Protein AF-A0A0D1ZHC3-F1 (afdb_monomer)

Foldseek 3Di:
DVLLVLLQVCVVVVHPDDVVSVVVVVVVLVVLVVCLVPDALVNLAPCVLVVLLVVLVSCLVGPHLVVSVSSLVSSLSSCVNNVFLLNSLVPYPCSLVPLSVLRSLLRRQADPVLAAAEPVCLVVLLVLLLCLLQLNDPDGLSPDDDHDDPPDPDPDDDSPQLAPLDDPVQLVCCCPDLNVVLLDLPPLVVDDSNLLLLSQLLLSLLSSLSSVCSVPPPLNVVLSVQLRVLQVVQFDADPVRRTDDGSNSSSVSSVVSSLVSLPPDPDPVSSSVVSSSSSRSSSNNSSSLSNHDSVSSSVSSVSSSCSSHPPDDDDD

Organism: NCBI:txid569365

pLDDT: mean 85.66, std 12.32, range [33.22, 97.88]

Secondary structure (DSSP, 8-state):
-HHHHHHHHHHHTTPPPPHHHHHHHHHHHHHHHHHHHT--GGG--HHHHHHHHHHHHHHHHHT-HHHHHHHHHHHHHHHHHTT-HHHHHHHSSSGGGGGGGGHHHHH-PPPGGG--B-GGGHHHHHHHHHHHHTT---S-TTT------SS-----S----STT-S-HHHHHHHHHSTTHHHH--TTGGGS-HHHHHHHHHHHHHHHHHHHHTTT-HHHHHHHHHHHHHHHHHH-EE-TTS-EE--HHHHHHHHHHHHHHHHHSSS-HHHHHHHHHHHHHHHHHHHHHHHHB-HHHHHHHHHHHHHHHH-------

Solvent-accessible surface area (backbone atoms only — not comparable to full-atom values): 17706 Å² total; per-residue (Å²): 103,72,70,57,51,54,50,43,54,34,56,74,68,73,50,81,79,55,68,70,55,54,54,50,52,53,52,52,52,51,52,49,49,61,50,56,76,73,56,50,48,91,69,64,41,69,68,55,54,51,48,45,46,51,50,27,63,53,32,43,77,63,65,41,47,72,54,14,42,54,44,41,52,52,47,42,53,47,31,41,53,38,67,15,48,59,48,40,43,71,70,36,96,58,48,89,72,54,68,63,71,47,48,53,55,36,57,37,52,65,56,82,89,58,50,55,32,49,76,93,36,38,68,60,56,50,52,52,49,51,39,38,43,71,68,68,59,87,70,45,51,46,73,64,75,87,76,72,71,88,74,76,75,70,96,74,69,91,72,77,61,71,44,54,46,57,59,71,67,61,30,49,48,47,66,74,38,91,60,29,72,76,59,54,75,70,66,59,92,79,48,52,61,46,42,49,40,26,42,40,50,34,38,45,51,51,50,25,50,41,53,76,33,50,92,36,68,67,59,44,50,51,44,53,53,46,36,51,51,47,42,65,74,69,39,45,68,48,100,85,68,48,77,44,71,50,54,60,53,48,25,53,40,45,53,50,34,54,48,52,64,44,58,74,50,92,50,68,67,61,26,51,51,49,47,43,51,53,51,40,39,52,41,39,50,36,52,52,52,48,23,28,34,71,71,41,40,51,51,55,39,48,50,40,38,40,33,59,63,55,87,80,54,79,90,127

Sequence (316 aa):
MVISAEALLTRYRGGPDPQSLFRRKAVAYLSLKTYLENFTREKVTDDFVNGLIMAIIAESRIAGPEVSNIHLRAYEAVMKTGGGLRQVVAACSRPFDQMSNLMPYLICEPLPDALVFSEEFEDQAMDVLRTIAKGENPVDPAELVFKASHDIARPQVLLLSLRGSLPQQIRRLLLFSVIAPYLRVDTWEQRLYSQKSSHFISLFLLVSTFWKLREDHKSQTAFFSGLYRLFMNSATQDQKGSWLLTDEGFFWVVVKACFDVYTNMSDKEVRLKNYIDFLADAVSALKLFRVTHDNVRKRMTLYLHQCLTSENEAPD

Nearest PDB structures (foldseek):
  6w2q-assembly1_A  TM=2.613E-01  e=7.579E+00  synthetic construct
  5lzr-assembly1_B  TM=1.652E-01  e=8.255E+00  Thermotoga maritima MSB8

Structure (mmCIF, N/CA/C/O bac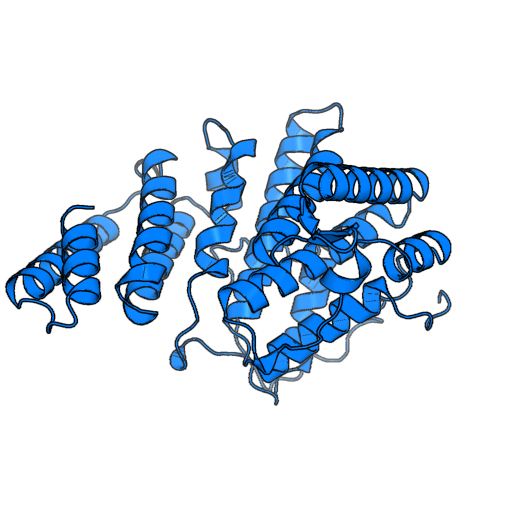kbone):
data_AF-A0A0D1ZHC3-F1
#
_entry.id   AF-A0A0D1ZHC3-F1
#
loop_
_atom_site.group_PDB
_atom_site.id
_atom_site.type_symbol
_atom_site.label_atom_id
_atom_site.label_alt_id
_atom_site.label_comp_id
_atom_site.label_asym_id
_atom_site.label_entity_id
_atom_site.label_seq_id
_atom_site.pdbx_PDB_ins_code
_atom_site.Cartn_x
_atom_site.Cartn_y
_atom_site.Cartn_z
_atom_site.occupancy
_atom_site.B_iso_or_equiv
_atom_site.auth_seq_id
_atom_site.auth_comp_id
_atom_site.auth_asym_id
_atom_site.auth_atom_id
_atom_site.pdbx_PDB_model_num
ATOM 1 N N . MET A 1 1 ? 4.744 -22.115 12.290 1.00 53.59 1 MET A N 1
ATOM 2 C CA . MET A 1 1 ? 6.221 -22.166 12.180 1.00 53.59 1 MET A CA 1
ATOM 3 C C . MET A 1 1 ? 6.759 -23.549 11.834 1.00 53.59 1 MET A C 1
ATOM 5 O O . MET A 1 1 ? 7.354 -23.651 10.777 1.00 53.59 1 MET A O 1
ATOM 9 N N . VAL A 1 2 ? 6.540 -24.608 12.629 1.00 61.47 2 VAL A N 1
ATOM 10 C CA . VAL A 1 2 ? 7.085 -25.956 12.316 1.00 61.47 2 VAL A CA 1
ATOM 11 C C . VAL A 1 2 ? 6.596 -26.488 10.962 1.00 61.47 2 VAL A C 1
ATOM 13 O O . VAL A 1 2 ? 7.398 -26.931 10.150 1.00 61.47 2 VAL A O 1
ATOM 16 N N . ILE A 1 3 ? 5.295 -26.353 10.682 1.00 66.44 3 ILE A N 1
ATOM 17 C CA . ILE A 1 3 ? 4.691 -26.742 9.396 1.00 66.44 3 ILE A CA 1
ATOM 18 C C . ILE A 1 3 ? 5.307 -25.940 8.234 1.00 66.44 3 ILE A C 1
ATOM 20 O O . ILE A 1 3 ? 5.692 -26.510 7.222 1.00 66.44 3 ILE A O 1
ATOM 24 N N . SER A 1 4 ? 5.457 -24.623 8.383 1.00 64.00 4 SER A N 1
ATOM 25 C CA . SER A 1 4 ? 6.037 -23.756 7.349 1.00 64.00 4 SER A CA 1
ATOM 26 C C . SER A 1 4 ? 7.531 -24.047 7.115 1.00 64.00 4 SER A C 1
ATOM 28 O O . SER A 1 4 ? 7.979 -24.078 5.975 1.00 64.00 4 SER A O 1
ATOM 30 N N . ALA A 1 5 ? 8.304 -24.332 8.169 1.00 66.69 5 ALA A N 1
ATOM 31 C CA . ALA A 1 5 ? 9.720 -24.690 8.065 1.00 66.69 5 ALA A CA 1
ATOM 32 C C . ALA A 1 5 ? 9.930 -26.042 7.358 1.00 66.69 5 ALA A C 1
ATOM 34 O O . ALA A 1 5 ? 10.807 -26.168 6.506 1.00 66.69 5 ALA A O 1
ATOM 35 N N . GLU A 1 6 ? 9.098 -27.039 7.663 1.00 68.25 6 GLU A N 1
ATOM 36 C CA . GLU A 1 6 ? 9.122 -28.344 6.995 1.00 68.25 6 GLU A CA 1
ATOM 37 C C . GLU A 1 6 ? 8.702 -28.240 5.519 1.00 68.25 6 GLU A C 1
ATOM 39 O O . GLU A 1 6 ? 9.316 -28.873 4.660 1.00 68.25 6 GLU A O 1
ATOM 44 N N . ALA A 1 7 ? 7.728 -27.377 5.206 1.00 66.81 7 ALA A N 1
ATOM 45 C CA . ALA A 1 7 ? 7.347 -27.053 3.831 1.00 66.81 7 ALA A CA 1
ATOM 46 C C . ALA A 1 7 ? 8.508 -26.403 3.056 1.00 66.81 7 ALA A C 1
ATOM 48 O O . ALA A 1 7 ? 8.839 -26.838 1.956 1.00 66.81 7 ALA A O 1
ATOM 49 N N . LEU A 1 8 ? 9.190 -25.418 3.654 1.00 68.62 8 LEU A N 1
ATOM 50 C CA . LEU A 1 8 ? 10.351 -24.762 3.048 1.00 68.62 8 LEU A CA 1
ATOM 51 C C . LEU A 1 8 ? 11.488 -25.762 2.776 1.00 68.62 8 LEU A C 1
ATOM 53 O O . LEU A 1 8 ? 12.032 -25.794 1.675 1.00 68.62 8 LEU A O 1
ATOM 57 N N . LEU A 1 9 ? 11.822 -26.607 3.757 1.00 73.50 9 LEU A N 1
ATOM 58 C CA . LEU A 1 9 ? 12.860 -27.634 3.620 1.00 73.50 9 LEU A CA 1
ATOM 59 C C . LEU A 1 9 ? 12.521 -28.667 2.542 1.00 73.50 9 LEU A C 1
ATOM 61 O O . LEU A 1 9 ? 13.410 -29.103 1.814 1.00 73.50 9 LEU A O 1
ATOM 65 N N . THR A 1 10 ? 11.251 -29.052 2.426 1.00 70.19 10 THR A N 1
ATOM 66 C CA . THR A 1 10 ? 10.799 -29.987 1.389 1.00 70.19 10 THR A CA 1
ATOM 67 C C . THR A 1 10 ? 10.940 -29.370 -0.000 1.00 70.19 10 THR A C 1
ATOM 69 O O . THR A 1 10 ? 11.483 -30.006 -0.904 1.00 70.19 10 THR A O 1
ATOM 72 N N . ARG A 1 11 ? 10.566 -28.093 -0.141 1.00 67.12 11 ARG A N 1
ATOM 73 C CA . ARG A 1 11 ? 10.697 -27.331 -1.387 1.00 67.12 11 ARG A CA 1
ATOM 74 C C . ARG A 1 11 ? 12.157 -27.171 -1.816 1.00 67.12 11 ARG A C 1
ATOM 76 O O . ARG A 1 11 ? 12.476 -27.401 -2.977 1.00 67.12 11 ARG A O 1
ATOM 83 N N . TYR A 1 12 ? 13.059 -26.872 -0.876 1.00 73.19 12 TYR A N 1
ATOM 84 C CA . TYR A 1 12 ? 14.506 -26.836 -1.141 1.00 73.19 12 TYR A CA 1
ATOM 85 C C . TYR A 1 12 ? 15.075 -28.186 -1.586 1.00 73.19 12 TYR A C 1
ATOM 87 O O . TYR A 1 12 ? 16.046 -28.223 -2.335 1.00 73.19 12 TYR A O 1
ATOM 95 N N . ARG A 1 13 ? 14.482 -29.297 -1.139 1.00 79.00 13 ARG A N 1
ATOM 96 C CA . ARG A 1 13 ? 14.888 -30.652 -1.537 1.00 79.00 13 ARG A CA 1
ATOM 97 C C . ARG A 1 13 ? 14.329 -31.077 -2.900 1.00 79.00 13 ARG A C 1
ATOM 99 O O . ARG A 1 13 ? 14.675 -32.159 -3.359 1.00 79.00 13 ARG A O 1
ATOM 106 N N . GLY A 1 14 ? 13.475 -30.265 -3.533 1.00 70.50 14 GLY A N 1
ATOM 107 C CA . GLY A 1 14 ? 12.865 -30.565 -4.834 1.00 70.50 14 GLY A CA 1
ATOM 108 C C . GLY A 1 14 ? 11.913 -31.768 -4.825 1.00 70.50 14 GLY A C 1
ATOM 109 O O . GLY A 1 14 ? 11.566 -32.279 -5.886 1.00 70.50 14 GLY A O 1
ATOM 110 N N . GLY A 1 15 ? 11.518 -32.246 -3.641 1.00 71.75 15 GLY A N 1
ATOM 111 C CA . GLY A 1 15 ? 10.611 -33.380 -3.481 1.00 71.75 15 GLY A CA 1
ATOM 112 C C . GLY A 1 15 ? 9.142 -32.946 -3.415 1.00 71.75 15 GLY A C 1
ATOM 113 O O . GLY A 1 15 ? 8.863 -31.788 -3.100 1.00 71.75 15 GLY A O 1
ATOM 114 N N . PRO A 1 16 ? 8.189 -33.857 -3.681 1.00 68.12 16 PRO A N 1
ATOM 115 C CA . PRO A 1 16 ? 6.775 -33.585 -3.451 1.00 68.12 16 PRO A CA 1
ATOM 116 C C . PRO A 1 16 ? 6.500 -33.366 -1.957 1.00 68.12 16 PRO A C 1
ATOM 118 O O . PRO A 1 16 ? 7.110 -34.015 -1.103 1.00 68.12 16 PRO A O 1
ATOM 121 N N . ASP A 1 17 ? 5.549 -32.483 -1.645 1.00 66.56 17 ASP A N 1
ATOM 122 C CA . ASP A 1 17 ? 5.131 -32.228 -0.266 1.00 66.56 17 ASP A CA 1
ATOM 123 C C . ASP A 1 17 ? 4.634 -33.524 0.407 1.00 66.56 17 ASP A C 1
ATOM 125 O O . ASP A 1 17 ? 3.746 -34.198 -0.131 1.00 66.56 17 ASP A O 1
ATOM 129 N N . PRO A 1 18 ? 5.158 -33.905 1.590 1.00 71.31 18 PRO A N 1
ATOM 130 C CA . PRO A 1 18 ? 4.715 -35.116 2.260 1.00 71.31 18 PRO A CA 1
ATOM 131 C C . PRO A 1 18 ? 3.239 -34.995 2.653 1.00 71.31 18 PRO A C 1
ATOM 133 O O . PRO A 1 18 ? 2.801 -33.981 3.196 1.00 71.31 18 PRO A O 1
ATOM 136 N N . GLN A 1 19 ? 2.453 -36.056 2.451 1.00 70.94 19 GLN A N 1
ATOM 137 C CA . GLN A 1 19 ? 1.013 -36.055 2.763 1.00 70.94 19 GLN A CA 1
ATOM 138 C C . GLN A 1 19 ? 0.710 -35.664 4.224 1.00 70.94 19 GLN A C 1
ATOM 140 O O . GLN A 1 19 ? -0.319 -35.052 4.521 1.00 70.94 19 GLN A O 1
ATOM 145 N N . SER A 1 20 ? 1.627 -35.968 5.149 1.00 74.38 20 SER A N 1
ATOM 146 C CA . SER A 1 20 ? 1.537 -35.578 6.561 1.00 74.38 20 SER A CA 1
ATOM 147 C C . SER A 1 20 ? 1.595 -34.059 6.775 1.00 74.38 20 SER A C 1
ATOM 149 O O . SER A 1 20 ? 0.993 -33.546 7.721 1.00 74.38 20 SER A O 1
ATOM 151 N N . LEU A 1 21 ? 2.308 -33.326 5.918 1.00 70.81 21 LEU A N 1
ATOM 152 C CA . LEU A 1 21 ? 2.390 -31.867 5.927 1.00 70.81 21 LEU A CA 1
ATOM 153 C C . LEU A 1 21 ? 1.074 -31.254 5.448 1.00 70.81 21 LEU A C 1
ATOM 155 O O . LEU A 1 21 ? 0.520 -30.395 6.134 1.00 70.81 21 LEU A O 1
ATOM 159 N N . PHE A 1 22 ? 0.530 -31.756 4.336 1.00 71.31 22 PHE A N 1
ATOM 160 C CA . PHE A 1 22 ? -0.768 -31.321 3.816 1.00 71.31 22 PHE A CA 1
ATOM 161 C C . PHE A 1 22 ? -1.885 -31.523 4.848 1.00 71.31 22 PHE A C 1
ATOM 163 O O . PHE A 1 22 ? -2.637 -30.596 5.149 1.00 71.31 22 PHE A O 1
ATOM 170 N N . ARG A 1 23 ? -1.948 -32.706 5.475 1.00 76.69 23 ARG A N 1
ATOM 171 C CA . ARG A 1 23 ? -2.951 -33.007 6.508 1.00 76.69 23 ARG A CA 1
ATOM 172 C C . ARG A 1 23 ? -2.838 -32.074 7.717 1.00 76.69 23 ARG A C 1
ATOM 174 O O . ARG A 1 23 ? -3.854 -31.588 8.204 1.00 76.69 23 ARG A O 1
ATOM 181 N N . ARG A 1 24 ? -1.619 -31.791 8.192 1.00 75.44 24 ARG A N 1
ATOM 182 C CA . ARG A 1 24 ? -1.396 -30.851 9.307 1.00 75.44 24 ARG A CA 1
ATOM 183 C C . ARG A 1 24 ? -1.777 -29.416 8.942 1.00 75.44 24 ARG A C 1
ATOM 185 O O . ARG A 1 24 ? -2.381 -28.744 9.773 1.00 75.44 24 ARG A O 1
ATOM 192 N N . LYS A 1 25 ? -1.491 -28.968 7.711 1.00 73.94 25 LYS A N 1
ATOM 193 C CA . LYS A 1 25 ? -1.970 -27.674 7.194 1.00 73.94 25 LYS A CA 1
ATOM 194 C C . LYS A 1 25 ? -3.497 -27.618 7.208 1.00 73.94 25 LYS A C 1
ATOM 196 O O . LYS A 1 25 ? -4.056 -26.702 7.798 1.00 73.94 25 LYS A O 1
ATOM 201 N N . ALA A 1 26 ? -4.168 -28.622 6.645 1.00 78.06 26 ALA A N 1
ATOM 202 C CA . ALA A 1 26 ? -5.629 -28.678 6.600 1.00 78.06 26 ALA A CA 1
ATOM 203 C C . ALA A 1 26 ? -6.265 -28.618 8.000 1.00 78.06 26 ALA A C 1
ATOM 205 O O . ALA A 1 26 ? -7.186 -27.836 8.221 1.00 78.06 26 ALA A O 1
ATOM 206 N N . VAL A 1 27 ? -5.735 -29.379 8.966 1.00 83.94 27 VAL A N 1
ATOM 207 C CA . VAL A 1 27 ? -6.195 -29.329 10.365 1.00 83.94 27 VAL A CA 1
ATOM 208 C C . VAL A 1 27 ? -5.982 -27.940 10.967 1.00 83.94 27 VAL A C 1
ATOM 210 O O . VAL A 1 27 ? -6.894 -27.408 11.590 1.00 83.94 27 VAL A O 1
ATOM 213 N N . ALA A 1 28 ? -4.819 -27.317 10.754 1.00 78.38 28 ALA A N 1
ATOM 214 C CA . ALA A 1 28 ? -4.551 -25.972 11.259 1.00 78.38 28 ALA A CA 1
ATOM 215 C C . ALA A 1 28 ? -5.514 -24.922 10.673 1.00 78.38 28 ALA A C 1
ATOM 217 O O . ALA A 1 28 ? -6.020 -24.085 11.418 1.00 78.38 28 ALA A O 1
ATOM 218 N N . TYR A 1 29 ? -5.814 -24.987 9.371 1.00 78.31 29 TYR A N 1
ATOM 219 C CA . TYR A 1 29 ? -6.762 -24.071 8.724 1.00 78.31 29 TYR A CA 1
ATOM 220 C C . TYR A 1 29 ? -8.204 -24.287 9.180 1.00 78.31 29 TYR A C 1
ATOM 222 O O . TYR A 1 29 ? -8.921 -23.312 9.391 1.00 78.31 29 TYR A O 1
ATOM 230 N N . LEU A 1 30 ? -8.626 -25.540 9.371 1.00 83.19 30 LEU A N 1
ATOM 231 C CA . LEU A 1 30 ? -9.938 -25.852 9.936 1.00 83.19 30 LEU A CA 1
ATOM 232 C C . LEU A 1 30 ? -10.069 -25.301 11.358 1.00 83.19 30 LEU A C 1
ATOM 234 O O . LEU A 1 30 ? -11.035 -24.602 11.650 1.00 83.19 30 LEU A O 1
ATOM 238 N N . SER A 1 31 ? -9.065 -25.526 12.208 1.00 81.38 31 SER A N 1
ATOM 239 C CA . SER A 1 31 ? -9.045 -24.981 13.567 1.00 81.38 31 SER A CA 1
ATOM 240 C C . SER A 1 31 ? -9.058 -23.453 13.579 1.00 81.38 31 SER A C 1
ATOM 242 O O . SER A 1 31 ? -9.789 -22.857 14.367 1.00 81.38 31 SER A O 1
ATOM 244 N N . LEU A 1 32 ? -8.293 -22.807 12.689 1.00 79.00 32 LEU A N 1
ATOM 245 C CA . LEU A 1 32 ? -8.309 -21.352 12.539 1.00 79.00 32 LEU A CA 1
ATOM 246 C C . LEU A 1 32 ? -9.699 -20.858 12.130 1.00 79.00 32 LEU A C 1
ATOM 248 O O . LEU A 1 32 ? -10.197 -19.906 12.721 1.00 79.00 32 LEU A O 1
ATOM 252 N N . LYS A 1 33 ? -10.347 -21.517 11.165 1.00 80.94 33 LYS A N 1
ATOM 253 C CA . LYS A 1 33 ? -11.703 -21.171 10.730 1.00 80.94 33 LYS A CA 1
ATOM 254 C C . LYS A 1 33 ? -12.697 -21.250 11.893 1.00 80.94 33 LYS A C 1
ATOM 256 O O . LYS A 1 33 ? -13.382 -20.271 12.159 1.00 80.94 33 LYS A O 1
ATOM 261 N N . THR A 1 34 ? -12.727 -22.366 12.619 1.00 84.38 34 THR A N 1
ATOM 262 C CA . THR A 1 34 ? -13.622 -22.557 13.774 1.00 84.38 34 THR A CA 1
ATOM 263 C C . THR A 1 34 ? -13.360 -21.541 14.885 1.00 84.38 34 THR A C 1
ATOM 265 O O . THR A 1 34 ? -14.285 -21.058 15.537 1.00 84.38 34 THR A O 1
ATOM 268 N N . TYR A 1 35 ? -12.094 -21.182 15.099 1.00 81.88 35 TYR A N 1
ATOM 269 C CA . TYR A 1 35 ? -11.732 -20.137 16.049 1.00 81.88 35 TYR A CA 1
ATOM 270 C C . TYR A 1 35 ? -12.233 -18.754 15.605 1.00 81.88 35 TYR A C 1
ATOM 272 O O . TYR A 1 35 ? -12.748 -17.999 16.430 1.00 81.88 35 TYR A O 1
ATOM 280 N N . LEU A 1 36 ? -12.127 -18.445 14.306 1.00 81.75 36 LEU A N 1
ATOM 281 C CA . LEU A 1 36 ? -12.589 -17.185 13.723 1.00 81.75 36 LEU A CA 1
ATOM 282 C C . LEU A 1 36 ? -14.120 -17.038 13.726 1.00 81.75 36 LEU A C 1
ATOM 284 O O . LEU A 1 36 ? -14.616 -15.926 13.876 1.00 81.75 36 LEU A O 1
ATOM 288 N N . GLU A 1 37 ? -14.871 -18.137 13.631 1.00 83.50 37 GLU A N 1
ATOM 289 C CA . GLU A 1 37 ? -16.345 -18.134 13.694 1.00 83.50 37 GLU A CA 1
ATOM 290 C C . GLU A 1 37 ? -16.889 -17.605 15.035 1.00 83.50 37 GLU A C 1
ATOM 292 O O . GLU A 1 37 ? -17.945 -16.982 15.065 1.00 83.50 37 GLU A O 1
ATOM 297 N N . ASN A 1 38 ? -16.147 -17.791 16.133 1.00 81.94 38 ASN A N 1
ATOM 298 C CA . ASN A 1 38 ? -16.499 -17.307 17.477 1.00 81.94 38 ASN A CA 1
ATOM 299 C C . ASN A 1 38 ? -15.543 -16.203 17.964 1.00 81.94 38 ASN A C 1
ATOM 301 O O . ASN A 1 38 ? -15.270 -16.055 19.169 1.00 81.94 38 ASN A O 1
ATOM 305 N N . PHE A 1 39 ? -14.945 -15.480 17.020 1.00 85.44 39 PHE A N 1
ATOM 306 C CA . PHE A 1 39 ? -13.976 -14.439 17.315 1.00 85.44 39 PHE A CA 1
ATOM 307 C C . PHE A 1 39 ? -14.694 -13.138 17.648 1.00 85.44 39 PHE A C 1
ATOM 309 O O . PHE A 1 39 ? -15.499 -12.637 16.867 1.00 85.44 39 PHE A O 1
ATOM 316 N N . THR A 1 40 ? -14.417 -12.613 18.837 1.00 88.38 40 THR A N 1
ATOM 317 C CA . THR A 1 40 ? -15.051 -11.405 19.365 1.00 88.38 40 THR A CA 1
ATOM 318 C C . THR A 1 40 ? -14.051 -10.260 19.393 1.00 88.38 40 THR A C 1
ATOM 320 O O . THR A 1 40 ? 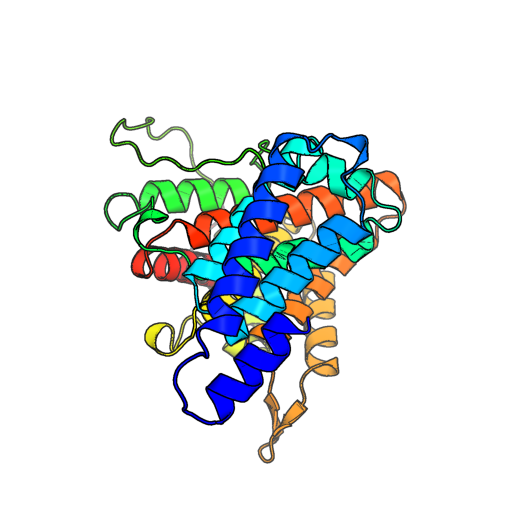-12.838 -10.471 19.301 1.00 88.38 40 THR A O 1
ATOM 323 N N . ARG A 1 41 ? -14.556 -9.033 19.523 1.00 86.75 41 ARG A N 1
ATOM 324 C CA . ARG A 1 41 ? -13.743 -7.814 19.492 1.00 86.75 41 ARG A CA 1
ATOM 325 C C . ARG A 1 41 ? -12.639 -7.815 20.552 1.00 86.75 41 ARG A C 1
ATOM 327 O O . ARG A 1 41 ? -11.531 -7.377 20.271 1.00 86.75 41 ARG A O 1
ATOM 334 N N . GLU A 1 42 ? -12.905 -8.362 21.736 1.00 86.25 42 GLU A N 1
ATOM 335 C CA . GLU A 1 42 ? -11.959 -8.421 22.861 1.00 86.25 42 GLU A CA 1
ATOM 336 C C . GLU A 1 42 ? -10.747 -9.318 22.574 1.00 86.25 42 GLU A C 1
ATOM 338 O O . GLU A 1 42 ? -9.720 -9.207 23.238 1.00 86.25 42 GLU A O 1
ATOM 343 N N . LYS A 1 43 ? -10.853 -10.214 21.584 1.00 86.12 43 LYS A N 1
ATOM 344 C CA . LYS A 1 43 ? -9.764 -11.106 21.165 1.00 86.12 43 LYS A CA 1
ATOM 345 C C . LYS A 1 43 ? -8.847 -10.471 20.114 1.00 86.12 43 LYS A C 1
ATOM 347 O O . LYS A 1 43 ? -7.827 -11.069 19.772 1.00 86.12 43 LYS A O 1
ATOM 352 N N . VAL A 1 44 ? -9.193 -9.293 19.590 1.00 87.62 44 VAL A N 1
ATOM 353 C CA . VAL A 1 44 ? -8.374 -8.556 18.619 1.00 87.62 44 VAL A CA 1
ATOM 354 C C . VAL A 1 44 ? -7.254 -7.840 19.377 1.00 87.62 44 VAL A C 1
ATOM 356 O O . VAL A 1 44 ? -7.426 -6.722 19.852 1.00 87.62 44 VAL A O 1
ATOM 359 N N . THR A 1 45 ? -6.111 -8.507 19.518 1.00 88.56 45 THR A N 1
ATOM 360 C CA . THR A 1 45 ? -4.920 -7.965 20.190 1.00 88.56 45 THR A CA 1
ATOM 361 C C . THR A 1 45 ? -3.786 -7.698 19.202 1.00 88.56 45 THR A C 1
ATOM 363 O O . THR A 1 45 ? -3.714 -8.337 18.148 1.00 88.56 45 THR A O 1
ATOM 366 N N . ASP A 1 46 ? -2.857 -6.807 19.569 1.00 86.31 46 ASP A N 1
ATOM 367 C CA . ASP A 1 46 ? -1.651 -6.497 18.782 1.00 86.31 46 ASP A CA 1
ATOM 368 C C . ASP A 1 46 ? -0.877 -7.773 18.410 1.00 86.31 46 ASP A C 1
ATOM 370 O O . ASP A 1 46 ? -0.475 -7.956 17.261 1.00 86.31 46 ASP A O 1
ATOM 374 N N . ASP A 1 47 ? -0.711 -8.694 19.364 1.00 87.50 47 ASP A N 1
ATOM 375 C CA . ASP A 1 47 ? -0.004 -9.961 19.156 1.00 87.50 47 ASP A CA 1
ATOM 376 C C . ASP A 1 47 ? -0.717 -10.866 18.150 1.00 87.50 47 ASP A C 1
ATOM 378 O O . ASP A 1 47 ? -0.074 -11.515 17.323 1.00 87.50 47 ASP A O 1
ATOM 382 N N . PHE A 1 48 ? -2.050 -10.902 18.189 1.00 88.94 48 PHE A N 1
ATOM 383 C CA . PHE A 1 48 ? -2.832 -11.713 17.267 1.00 88.94 48 PHE A CA 1
ATOM 384 C C . PHE A 1 48 ? -2.755 -11.160 15.839 1.00 88.94 48 PHE A C 1
ATOM 386 O O . PHE A 1 48 ? -2.504 -11.909 14.891 1.00 88.94 48 PHE A O 1
ATOM 393 N N . VAL A 1 49 ? -2.905 -9.841 15.686 1.00 90.88 49 VAL A N 1
ATOM 394 C CA . VAL A 1 49 ? -2.801 -9.146 14.395 1.00 90.88 49 VAL A CA 1
ATOM 395 C C . VAL A 1 49 ? -1.404 -9.316 13.798 1.00 90.88 49 VAL A C 1
ATOM 397 O O . VAL A 1 49 ? -1.268 -9.753 12.653 1.00 90.88 49 VAL A O 1
ATOM 400 N N . ASN A 1 50 ? -0.357 -9.059 14.584 1.00 90.12 50 ASN A N 1
ATOM 401 C CA . ASN A 1 50 ? 1.024 -9.248 14.145 1.00 90.12 50 ASN A CA 1
ATOM 402 C C . ASN A 1 50 ? 1.332 -10.721 13.844 1.00 90.12 50 ASN A C 1
ATOM 404 O O . ASN A 1 50 ? 2.029 -11.017 12.873 1.00 90.12 50 ASN A O 1
ATOM 408 N N . GLY A 1 51 ? 0.769 -11.656 14.614 1.00 88.88 51 GLY A N 1
ATOM 409 C CA . GLY A 1 51 ? 0.864 -13.090 14.348 1.00 88.88 51 GLY A CA 1
ATOM 410 C C . GLY A 1 51 ? 0.294 -13.478 12.981 1.00 88.88 51 GLY A C 1
ATOM 411 O O . GLY A 1 51 ? 0.922 -14.251 12.252 1.00 88.88 51 GLY A O 1
ATOM 412 N N . LEU A 1 52 ? -0.848 -12.902 12.592 1.00 90.38 52 LEU A N 1
ATOM 413 C CA . LEU A 1 52 ? -1.428 -13.098 11.260 1.00 90.38 52 LEU A CA 1
ATOM 414 C C . LEU A 1 52 ? -0.565 -12.484 10.158 1.00 90.38 52 LEU A C 1
ATOM 416 O O . LEU A 1 52 ? -0.302 -13.156 9.162 1.00 90.38 52 LEU A O 1
ATOM 420 N N . ILE A 1 53 ? -0.070 -11.257 10.341 1.00 93.44 53 ILE A N 1
ATOM 421 C CA . ILE A 1 53 ? 0.828 -10.611 9.371 1.00 93.44 53 ILE A CA 1
ATOM 422 C C . ILE A 1 53 ? 2.090 -11.460 9.159 1.00 93.44 53 ILE A C 1
ATOM 424 O O . ILE A 1 53 ? 2.485 -11.720 8.022 1.00 93.44 53 ILE A O 1
ATOM 428 N N . MET A 1 54 ? 2.692 -11.968 10.235 1.00 89.62 54 MET A N 1
ATOM 429 C CA . MET A 1 54 ? 3.860 -12.847 10.152 1.00 89.62 54 MET A CA 1
ATOM 430 C C . MET A 1 54 ? 3.553 -14.172 9.450 1.00 89.62 54 MET A C 1
ATOM 432 O O . MET A 1 54 ? 4.376 -14.649 8.667 1.00 89.62 54 MET A O 1
ATOM 436 N N . ALA A 1 55 ? 2.375 -14.757 9.685 1.00 85.75 55 ALA A N 1
ATOM 437 C CA . ALA A 1 55 ? 1.939 -15.951 8.965 1.00 85.75 55 ALA A CA 1
ATOM 438 C C . ALA A 1 55 ? 1.802 -15.683 7.458 1.00 85.75 55 ALA A C 1
ATOM 440 O O . ALA A 1 55 ? 2.272 -16.485 6.654 1.00 85.75 55 ALA A O 1
ATOM 441 N N . ILE A 1 56 ? 1.245 -14.528 7.075 1.00 90.88 56 ILE A N 1
ATOM 442 C CA . ILE A 1 56 ? 1.147 -14.098 5.674 1.00 90.88 56 ILE A CA 1
ATOM 443 C C . ILE A 1 56 ? 2.539 -13.964 5.043 1.00 90.88 56 ILE A C 1
ATOM 445 O O . ILE A 1 56 ? 2.775 -14.504 3.963 1.00 90.88 56 ILE A O 1
ATOM 449 N N . ILE A 1 57 ? 3.475 -13.295 5.728 1.00 89.38 57 ILE A N 1
ATOM 450 C CA . ILE A 1 57 ? 4.862 -13.118 5.261 1.00 89.38 57 ILE A CA 1
ATOM 451 C C . ILE A 1 57 ? 5.577 -14.456 5.079 1.00 89.38 57 ILE A C 1
ATOM 453 O O . ILE A 1 57 ? 6.317 -14.633 4.110 1.00 89.38 57 ILE A O 1
ATOM 457 N N . ALA A 1 58 ? 5.376 -15.396 5.999 1.00 84.94 58 ALA A N 1
ATOM 458 C CA . ALA A 1 58 ? 5.983 -16.713 5.903 1.00 84.94 58 ALA A CA 1
ATOM 459 C C . ALA A 1 58 ? 5.387 -17.527 4.744 1.00 84.94 58 ALA A C 1
ATOM 461 O O . ALA A 1 58 ? 6.129 -18.047 3.913 1.00 84.94 58 ALA A O 1
ATOM 462 N N . GLU A 1 59 ? 4.059 -17.629 4.659 1.00 82.56 59 GLU A N 1
ATOM 463 C CA . GLU A 1 59 ? 3.403 -18.495 3.675 1.00 82.56 59 GLU A CA 1
ATOM 464 C C . GLU A 1 59 ? 3.481 -17.941 2.246 1.00 82.56 59 GLU A C 1
ATOM 466 O O . GLU A 1 59 ? 3.611 -18.736 1.316 1.00 82.56 59 GLU A O 1
ATOM 471 N N . SER A 1 60 ? 3.515 -16.616 2.042 1.00 83.25 60 SER A N 1
ATOM 472 C CA . SER A 1 60 ? 3.700 -16.026 0.701 1.00 83.25 60 SER A CA 1
ATOM 473 C C . SER A 1 60 ? 5.008 -16.463 0.035 1.00 83.25 60 SER A C 1
ATOM 475 O O . SER A 1 60 ? 5.077 -16.589 -1.185 1.00 83.25 60 SER A O 1
ATOM 477 N N . ARG A 1 61 ? 6.037 -16.773 0.832 1.00 79.25 61 ARG A N 1
ATOM 478 C CA . ARG A 1 61 ? 7.334 -17.266 0.347 1.00 79.25 61 ARG A CA 1
ATOM 479 C C . ARG A 1 61 ? 7.346 -18.775 0.101 1.00 79.25 61 ARG A C 1
ATOM 481 O O . ARG A 1 61 ? 8.194 -19.271 -0.640 1.00 79.25 61 ARG A O 1
ATOM 488 N N . ILE A 1 62 ? 6.441 -19.524 0.732 1.00 75.56 62 ILE A N 1
ATOM 489 C CA . ILE A 1 62 ? 6.561 -20.983 0.869 1.00 75.56 62 ILE A CA 1
ATOM 490 C C . ILE A 1 62 ? 5.468 -21.734 0.106 1.00 75.56 62 ILE A C 1
ATOM 492 O O . ILE A 1 62 ? 5.777 -22.741 -0.525 1.00 75.56 62 ILE A O 1
ATOM 496 N N . ALA A 1 63 ? 4.221 -21.267 0.148 1.00 68.62 63 ALA A N 1
ATOM 497 C CA . ALA A 1 63 ? 3.048 -22.065 -0.214 1.00 68.62 63 ALA A CA 1
ATOM 498 C C . ALA A 1 63 ? 2.238 -21.534 -1.410 1.00 68.62 63 ALA A C 1
ATOM 500 O O . ALA A 1 63 ? 1.245 -22.155 -1.774 1.00 68.62 63 ALA A O 1
ATOM 501 N N . GLY A 1 64 ? 2.672 -20.433 -2.033 1.00 73.44 64 GLY A N 1
ATOM 502 C CA . GLY A 1 64 ? 1.995 -19.836 -3.190 1.00 73.44 64 GLY A CA 1
ATOM 503 C C . GLY A 1 64 ? 0.876 -18.848 -2.821 1.00 73.44 64 GLY A C 1
ATOM 504 O O . GLY A 1 64 ? 0.592 -18.638 -1.633 1.00 73.44 64 GLY A O 1
ATOM 505 N N . PRO A 1 65 ? 0.267 -18.196 -3.828 1.00 84.88 65 PRO A N 1
ATOM 506 C CA . PRO A 1 65 ? -0.716 -17.135 -3.624 1.00 84.88 65 PRO A CA 1
ATOM 507 C C . PRO A 1 65 ? -2.018 -17.634 -2.985 1.00 84.88 65 PRO A C 1
ATOM 509 O O . PRO A 1 65 ? -2.633 -16.910 -2.210 1.00 84.88 65 PRO A O 1
ATOM 512 N N . GLU A 1 66 ? -2.458 -18.866 -3.225 1.00 84.25 66 GLU A N 1
ATOM 513 C CA . GLU A 1 66 ? -3.723 -19.386 -2.689 1.00 84.25 66 GLU A CA 1
ATOM 514 C C . GLU A 1 66 ? -3.731 -19.365 -1.157 1.00 84.25 66 GLU A C 1
ATOM 516 O O . GLU A 1 66 ? -4.678 -18.894 -0.523 1.00 84.25 66 GLU A O 1
ATOM 521 N N . VAL A 1 67 ? -2.637 -19.832 -0.556 1.00 81.69 67 VAL A N 1
ATOM 522 C CA . VAL A 1 67 ? -2.499 -19.957 0.895 1.00 81.69 67 VAL A CA 1
ATOM 523 C C . VAL A 1 67 ? -2.307 -18.597 1.561 1.00 81.69 67 VAL A C 1
ATOM 525 O O . VAL A 1 67 ? -2.945 -18.310 2.578 1.00 81.69 67 VAL A O 1
ATOM 528 N N . SER A 1 68 ? -1.478 -17.725 0.983 1.00 86.94 68 SER A N 1
ATOM 529 C CA . SER A 1 68 ? -1.290 -16.366 1.505 1.00 86.94 68 SER A CA 1
ATOM 530 C C . SER A 1 68 ? -2.593 -15.557 1.447 1.00 86.94 68 SER A C 1
ATOM 532 O O . SER A 1 68 ? -2.903 -14.823 2.387 1.00 86.94 68 SER A O 1
ATOM 534 N N . ASN A 1 69 ? -3.432 -15.779 0.428 1.00 89.56 69 ASN A N 1
ATOM 535 C CA . ASN A 1 69 ? -4.753 -15.162 0.331 1.00 89.56 69 ASN A CA 1
ATOM 536 C C . ASN A 1 69 ? -5.771 -15.697 1.351 1.00 89.56 69 ASN A C 1
ATOM 538 O O . ASN A 1 69 ? -6.626 -14.931 1.793 1.00 89.56 69 ASN A O 1
ATOM 542 N N . ILE A 1 70 ? -5.685 -16.961 1.784 1.00 86.75 70 ILE A N 1
ATOM 543 C CA . ILE A 1 70 ? -6.499 -17.457 2.912 1.00 86.75 70 ILE A CA 1
ATOM 544 C C . ILE A 1 70 ? -6.154 -16.680 4.187 1.00 86.75 70 ILE A C 1
ATOM 546 O O . ILE A 1 70 ? -7.049 -16.231 4.904 1.00 86.75 70 ILE A O 1
ATOM 550 N N . HIS A 1 71 ? -4.862 -16.478 4.452 1.00 89.00 71 HIS A N 1
ATOM 551 C CA . HIS A 1 71 ? -4.422 -15.695 5.604 1.00 89.00 71 HIS A CA 1
ATOM 552 C C . HIS A 1 71 ? -4.785 -14.211 5.485 1.00 89.00 71 HIS A C 1
ATOM 554 O O . HIS A 1 71 ? -5.173 -13.613 6.485 1.00 89.00 71 HIS A O 1
ATOM 560 N N . LEU A 1 72 ? -4.733 -13.632 4.281 1.00 92.69 72 LEU A N 1
ATOM 561 C CA . LEU A 1 72 ? -5.213 -12.272 4.034 1.00 92.69 72 LEU A CA 1
ATOM 562 C C . LEU A 1 72 ? -6.705 -12.131 4.372 1.00 92.69 72 LEU A C 1
ATOM 564 O O . LEU A 1 72 ? -7.071 -11.213 5.096 1.00 92.69 72 LEU A O 1
ATOM 568 N N . ARG A 1 73 ? -7.558 -13.066 3.929 1.00 91.12 73 ARG A N 1
ATOM 569 C CA . ARG A 1 73 ? -8.995 -13.059 4.268 1.00 91.12 73 ARG A CA 1
ATOM 570 C C . ARG A 1 73 ? -9.227 -13.176 5.775 1.00 91.12 73 ARG A C 1
ATOM 572 O O . ARG A 1 73 ? -10.101 -12.505 6.315 1.00 91.12 73 ARG A O 1
ATOM 579 N N . ALA A 1 74 ? -8.445 -14.014 6.458 1.00 90.06 74 ALA A N 1
ATOM 580 C CA . ALA A 1 74 ? -8.493 -14.122 7.915 1.00 90.06 74 ALA A CA 1
ATOM 581 C C . ALA A 1 74 ? -8.096 -12.800 8.593 1.00 90.06 74 ALA A C 1
ATOM 583 O O . ALA A 1 74 ? -8.781 -12.354 9.509 1.00 90.06 74 ALA A O 1
ATOM 584 N N . TYR A 1 75 ? -7.031 -12.153 8.114 1.00 94.00 75 TYR A N 1
ATOM 585 C CA . TYR A 1 75 ? -6.609 -10.833 8.577 1.00 94.00 75 TYR A CA 1
ATOM 586 C C . TYR A 1 75 ? -7.705 -9.777 8.364 1.00 94.00 75 TYR A C 1
ATOM 588 O O . TYR A 1 75 ? -8.054 -9.073 9.308 1.00 94.00 75 TYR A O 1
ATOM 596 N N . GLU A 1 76 ? -8.321 -9.710 7.181 1.00 93.81 76 GLU A N 1
ATOM 597 C CA . GLU A 1 76 ? -9.416 -8.770 6.900 1.00 93.81 76 GLU A CA 1
ATOM 598 C C . GLU A 1 76 ? -10.647 -9.020 7.785 1.00 93.81 76 GLU A C 1
ATOM 600 O O . GLU A 1 76 ? -11.231 -8.072 8.312 1.00 93.81 76 GLU A O 1
ATOM 605 N N . ALA A 1 77 ? -11.015 -10.285 8.013 1.00 90.81 77 ALA A N 1
ATOM 606 C CA . ALA A 1 77 ? -12.106 -10.640 8.919 1.00 90.81 77 ALA A CA 1
ATOM 607 C C . ALA A 1 77 ? -11.825 -10.175 10.357 1.00 90.81 77 ALA A C 1
ATOM 609 O O . ALA A 1 77 ? -12.706 -9.630 11.017 1.00 90.81 77 ALA A O 1
ATOM 610 N N . VAL A 1 78 ? -10.585 -10.329 10.821 1.00 92.25 78 VAL A N 1
ATOM 611 C CA . VAL A 1 78 ? -10.145 -9.900 12.156 1.00 92.25 78 VAL A CA 1
ATOM 612 C C . VAL A 1 78 ? -10.155 -8.381 12.288 1.00 92.25 78 VAL A C 1
ATOM 614 O O . VAL A 1 78 ? -10.666 -7.871 13.284 1.00 92.25 78 VAL A O 1
ATOM 617 N N . MET A 1 79 ? -9.671 -7.654 11.274 1.00 94.38 79 MET A N 1
ATOM 618 C CA . MET A 1 79 ? -9.766 -6.189 11.231 1.00 94.38 79 MET A CA 1
ATOM 619 C C . MET A 1 79 ? -11.223 -5.727 11.314 1.00 94.38 79 MET A C 1
ATOM 621 O O . MET A 1 79 ? -11.546 -4.823 12.084 1.00 94.38 79 MET A O 1
ATOM 625 N N . LYS A 1 80 ? -12.123 -6.386 10.574 1.00 92.81 80 LYS A N 1
ATOM 626 C CA . LYS A 1 80 ? -13.556 -6.079 10.594 1.00 92.81 80 LYS A CA 1
ATOM 627 C C . LYS A 1 80 ? -14.184 -6.342 11.966 1.00 92.81 80 LYS A C 1
ATOM 629 O O . LYS A 1 80 ? -14.879 -5.474 12.485 1.00 92.81 80 LYS A O 1
ATOM 634 N N . THR A 1 81 ? -13.900 -7.486 12.591 1.00 91.88 81 THR A N 1
ATOM 635 C CA . THR A 1 81 ? -14.363 -7.798 13.957 1.00 91.88 81 THR A CA 1
ATOM 636 C C . THR A 1 81 ? -13.849 -6.790 14.991 1.00 91.88 81 THR A C 1
ATOM 638 O O . THR A 1 81 ? -14.552 -6.474 15.950 1.00 91.88 81 THR A O 1
ATOM 641 N N . GLY A 1 82 ? -12.650 -6.238 14.785 1.00 89.44 82 GLY A N 1
ATOM 642 C CA . GLY A 1 82 ? -12.072 -5.179 15.618 1.00 89.44 82 GLY A CA 1
ATOM 643 C C . GLY A 1 82 ? -12.746 -3.808 15.501 1.00 89.44 82 GLY A C 1
ATOM 644 O O . GLY A 1 82 ? -12.419 -2.912 16.281 1.00 89.44 82 GLY A O 1
ATOM 645 N N . GLY A 1 83 ? -13.695 -3.638 14.574 1.00 90.56 83 GLY A N 1
ATOM 646 C CA . GLY A 1 83 ? -14.336 -2.355 14.276 1.00 90.56 83 GLY A CA 1
ATOM 647 C C . GLY A 1 83 ? -13.622 -1.537 13.195 1.00 90.56 83 GLY A C 1
ATOM 648 O O . GLY A 1 83 ? -13.854 -0.335 13.093 1.00 90.56 83 GLY A O 1
ATOM 649 N N . GLY A 1 84 ? -12.749 -2.170 12.405 1.00 94.06 84 GLY A N 1
ATOM 650 C CA . GLY A 1 84 ? -12.008 -1.545 11.310 1.00 94.06 84 GLY A CA 1
ATOM 651 C C . GLY A 1 84 ? -10.548 -1.245 11.642 1.00 94.06 84 GLY A C 1
ATOM 652 O O . GLY A 1 84 ? -10.144 -1.217 12.806 1.00 94.06 84 GLY A O 1
ATOM 653 N N . LEU A 1 85 ? -9.744 -1.001 10.603 1.00 94.88 85 LEU A N 1
ATOM 654 C CA . LEU A 1 85 ? -8.311 -0.727 10.731 1.00 94.88 85 LEU A CA 1
ATOM 655 C C . LEU A 1 85 ? -8.064 0.485 11.632 1.00 94.88 85 LEU A C 1
ATOM 657 O O . LEU A 1 85 ? -7.203 0.429 12.508 1.00 94.88 85 LEU A O 1
ATOM 661 N N . ARG A 1 86 ? -8.834 1.568 11.455 1.00 95.06 86 ARG A N 1
ATOM 662 C CA . ARG A 1 86 ? -8.647 2.797 12.237 1.00 95.06 86 ARG A CA 1
ATOM 663 C C . ARG A 1 86 ? -8.852 2.556 13.733 1.00 95.06 86 ARG A C 1
ATOM 665 O O . ARG A 1 86 ? -8.050 3.022 14.538 1.00 95.06 86 ARG A O 1
ATOM 672 N N . GLN A 1 87 ? -9.890 1.801 14.105 1.00 93.94 87 GLN A N 1
ATOM 673 C CA . GLN A 1 87 ? -10.181 1.486 15.508 1.00 93.94 87 GLN A CA 1
ATOM 674 C C . GLN A 1 87 ? -9.151 0.529 16.105 1.00 93.94 87 GLN A C 1
ATOM 676 O O . GLN A 1 87 ? -8.712 0.746 17.232 1.00 93.94 87 GLN A O 1
ATOM 681 N N . VAL A 1 88 ? -8.742 -0.496 15.349 1.00 93.69 88 VAL A N 1
ATOM 682 C CA . VAL A 1 88 ? -7.720 -1.451 15.793 1.00 93.69 88 VAL A CA 1
ATOM 683 C C . VAL A 1 88 ? -6.402 -0.730 16.062 1.00 93.69 88 VAL A C 1
ATOM 685 O O . VAL A 1 88 ? -5.866 -0.849 17.157 1.00 93.69 88 VAL A O 1
ATOM 688 N N . VAL A 1 89 ? -5.926 0.092 15.121 1.00 93.50 89 VAL A N 1
ATOM 689 C CA . VAL A 1 89 ? -4.669 0.842 15.275 1.00 93.50 89 VAL A CA 1
ATOM 690 C C . VAL A 1 89 ? -4.748 1.841 16.430 1.00 93.50 89 VAL A C 1
ATOM 692 O O . VAL A 1 89 ? -3.793 1.956 17.191 1.00 93.50 89 VAL A O 1
ATOM 695 N N . ALA A 1 90 ? -5.873 2.544 16.599 1.00 92.38 90 ALA A N 1
ATOM 696 C CA . ALA A 1 90 ? -6.060 3.476 17.714 1.00 92.38 90 ALA A CA 1
ATOM 697 C C . ALA A 1 90 ? -6.032 2.784 19.087 1.00 92.38 90 ALA A C 1
ATOM 699 O O . ALA A 1 90 ? -5.585 3.384 20.063 1.00 92.38 90 ALA A O 1
ATOM 700 N N . ALA A 1 91 ? -6.511 1.539 19.161 1.00 90.19 91 ALA A N 1
ATOM 701 C CA . ALA A 1 91 ? -6.540 0.741 20.382 1.00 90.19 91 ALA A CA 1
ATOM 702 C C . ALA A 1 91 ? -5.205 0.033 20.688 1.00 90.19 91 ALA A C 1
ATOM 704 O O . ALA A 1 91 ? -5.037 -0.477 21.797 1.00 90.19 91 ALA A O 1
ATOM 705 N N . CYS A 1 92 ? -4.260 0.002 19.740 1.00 88.81 92 CYS A N 1
ATOM 706 C CA . CYS A 1 92 ? -2.962 -0.639 19.926 1.00 88.81 92 CYS A CA 1
ATOM 707 C C . CYS A 1 92 ? -2.145 0.011 21.049 1.00 88.81 92 CYS A C 1
ATOM 709 O O . CYS A 1 92 ? -2.124 1.230 21.228 1.00 88.81 92 CYS A O 1
ATOM 711 N N . SER A 1 93 ? -1.351 -0.808 21.739 1.00 86.19 93 SER A N 1
ATOM 712 C CA . SER A 1 93 ? -0.414 -0.348 22.774 1.00 86.19 93 SER A CA 1
ATOM 713 C C . SER A 1 93 ? 0.700 0.543 22.206 1.00 86.19 93 SER A C 1
ATOM 715 O O . SER A 1 93 ? 1.195 1.456 22.873 1.00 86.19 93 SER A O 1
ATOM 717 N N . ARG A 1 94 ? 1.084 0.284 20.949 1.00 86.56 94 ARG A N 1
ATOM 718 C CA . ARG A 1 94 ? 2.079 1.036 20.174 1.00 86.56 94 ARG A CA 1
ATOM 719 C C . ARG A 1 94 ? 1.508 1.365 18.795 1.00 86.56 94 ARG A C 1
ATOM 721 O O . ARG A 1 94 ? 1.808 0.671 17.822 1.00 86.56 94 ARG A O 1
ATOM 728 N N . PRO A 1 95 ? 0.668 2.406 18.689 1.00 83.69 95 PRO A N 1
ATOM 729 C CA . PRO A 1 95 ? -0.050 2.694 17.453 1.00 83.69 95 PRO A CA 1
ATOM 730 C C . PRO A 1 95 ? 0.881 3.137 16.319 1.00 83.69 95 PRO A C 1
ATOM 732 O O . PRO A 1 95 ? 0.609 2.843 15.166 1.00 83.69 95 PRO A O 1
ATOM 735 N N . PHE A 1 96 ? 2.013 3.777 16.624 1.00 84.75 96 PHE A N 1
ATOM 736 C CA . PHE A 1 96 ? 2.963 4.244 15.605 1.00 84.75 96 PHE A CA 1
ATOM 737 C C . PHE A 1 96 ? 3.817 3.120 14.983 1.00 84.75 96 PHE A C 1
ATOM 739 O O . PHE A 1 96 ? 4.424 3.332 13.933 1.00 84.75 96 PHE A O 1
ATOM 746 N N . ASP A 1 97 ? 3.801 1.916 15.565 1.00 85.19 97 ASP A N 1
ATOM 747 C CA . ASP A 1 97 ? 4.563 0.749 15.093 1.00 85.19 97 ASP A CA 1
ATOM 748 C C . ASP A 1 97 ? 3.741 -0.146 14.137 1.00 85.19 97 ASP A C 1
ATOM 750 O O . ASP A 1 97 ? 4.189 -1.208 13.710 1.00 85.19 97 ASP A O 1
ATOM 754 N N . GLN A 1 98 ? 2.535 0.285 13.756 1.00 89.38 98 GLN A N 1
ATOM 755 C CA . GLN A 1 98 ? 1.548 -0.504 13.007 1.00 89.38 98 GLN A CA 1
ATOM 756 C C . GLN A 1 98 ? 1.723 -0.473 11.475 1.00 89.38 98 GLN A C 1
ATOM 758 O O . GLN A 1 98 ? 0.820 -0.869 10.736 1.00 89.38 98 GLN A O 1
ATOM 763 N N . MET A 1 99 ? 2.891 -0.068 10.961 1.00 89.69 99 MET A N 1
ATOM 764 C CA . MET A 1 99 ? 3.174 -0.059 9.511 1.00 89.69 99 MET A CA 1
ATOM 765 C C . MET A 1 99 ? 3.204 -1.466 8.896 1.00 89.69 99 MET A C 1
ATOM 767 O O . MET A 1 99 ? 3.041 -1.626 7.686 1.00 89.69 99 MET A O 1
ATOM 771 N N . SER A 1 100 ? 3.353 -2.504 9.724 1.00 91.38 100 SER A N 1
ATOM 772 C CA . SER A 1 100 ? 3.244 -3.909 9.317 1.00 91.38 100 SER A CA 1
ATOM 773 C C . SER A 1 100 ? 1.898 -4.237 8.653 1.00 91.38 100 SER A C 1
ATOM 775 O O . SER A 1 100 ? 1.843 -5.154 7.836 1.00 91.38 100 SER A O 1
ATOM 777 N N . ASN A 1 101 ? 0.838 -3.462 8.915 1.00 94.44 101 ASN A N 1
ATOM 778 C CA . ASN A 1 101 ? -0.483 -3.623 8.293 1.00 94.44 101 ASN A CA 1
ATOM 779 C C . ASN A 1 101 ? -0.494 -3.371 6.768 1.00 94.44 101 ASN A C 1
ATOM 781 O O . ASN A 1 101 ? -1.449 -3.750 6.093 1.00 94.44 101 ASN A O 1
ATOM 785 N N . LEU A 1 102 ? 0.573 -2.798 6.197 1.00 95.25 102 LEU A N 1
ATOM 786 C CA . LEU A 1 102 ? 0.758 -2.713 4.742 1.00 95.25 102 LEU A CA 1
ATOM 787 C C . LEU A 1 102 ? 1.162 -4.062 4.128 1.00 95.25 102 LEU A C 1
ATOM 789 O O . LEU A 1 102 ? 0.813 -4.361 2.985 1.00 95.25 102 LEU A O 1
ATOM 793 N N . MET A 1 103 ? 1.887 -4.889 4.889 1.00 94.69 103 MET A N 1
ATOM 794 C CA . MET A 1 103 ? 2.502 -6.121 4.392 1.00 94.69 103 MET A CA 1
ATOM 795 C C . MET A 1 103 ? 1.496 -7.081 3.756 1.00 94.69 103 MET A C 1
ATOM 797 O O . MET A 1 103 ? 1.766 -7.510 2.637 1.00 94.69 103 MET A O 1
ATOM 801 N N . PRO A 1 104 ? 0.331 -7.387 4.365 1.00 95.25 104 PRO A N 1
ATOM 802 C CA . PRO A 1 104 ? -0.632 -8.312 3.774 1.00 95.25 104 PRO A CA 1
ATOM 803 C C . PRO A 1 104 ? -0.971 -8.016 2.310 1.00 95.25 104 PRO A C 1
ATOM 805 O O . PRO A 1 104 ? -1.080 -8.936 1.508 1.00 95.25 104 PRO A O 1
ATOM 808 N N . TYR A 1 105 ? -1.074 -6.743 1.933 1.00 95.94 105 TYR A N 1
ATOM 809 C CA . TYR A 1 105 ? -1.467 -6.342 0.582 1.00 95.94 105 TYR A CA 1
ATOM 810 C C . TYR A 1 105 ? -0.279 -6.170 -0.375 1.00 95.94 105 TYR A C 1
ATOM 812 O O . TYR A 1 105 ? -0.450 -6.297 -1.589 1.00 95.94 105 TYR A O 1
ATOM 820 N N . LEU A 1 106 ? 0.923 -5.936 0.163 1.00 93.88 106 LEU A N 1
ATOM 821 C CA . LEU A 1 106 ? 2.171 -5.862 -0.604 1.00 93.88 106 LEU A CA 1
ATOM 822 C C . LEU A 1 106 ? 2.607 -7.224 -1.152 1.00 93.88 106 LEU A C 1
ATOM 824 O O . LEU A 1 106 ? 3.111 -7.322 -2.265 1.00 93.88 106 LEU A O 1
ATOM 828 N N . ILE A 1 107 ? 2.436 -8.291 -0.371 1.00 92.69 107 ILE A N 1
ATOM 829 C CA . ILE A 1 107 ? 3.018 -9.602 -0.707 1.00 92.69 107 ILE A CA 1
ATOM 830 C C . ILE A 1 107 ? 1.996 -10.660 -1.126 1.00 92.69 107 ILE A C 1
ATOM 832 O O . ILE A 1 107 ? 2.389 -11.662 -1.723 1.00 92.69 107 ILE A O 1
ATOM 836 N N . CYS A 1 108 ? 0.704 -10.471 -0.845 1.00 92.94 108 CYS A N 1
ATOM 837 C CA . CYS A 1 108 ? -0.332 -11.390 -1.317 1.00 92.94 108 CYS A CA 1
ATOM 838 C C . CYS A 1 108 ? -0.757 -11.037 -2.738 1.00 92.94 108 CYS A C 1
ATOM 840 O O . CYS A 1 108 ? -1.672 -10.234 -2.941 1.00 92.94 108 CYS A O 1
ATOM 842 N N . GLU A 1 109 ? -0.114 -11.679 -3.711 1.00 93.31 109 GLU A N 1
ATOM 843 C CA . GLU A 1 109 ? -0.537 -11.625 -5.107 1.00 93.31 109 GLU A CA 1
ATOM 844 C C . GLU A 1 109 ? -2.007 -12.065 -5.236 1.00 93.31 109 GLU A C 1
ATOM 846 O O . GLU A 1 109 ? -2.389 -13.094 -4.674 1.00 93.31 109 GLU A O 1
ATOM 851 N N . PRO A 1 110 ? -2.867 -11.287 -5.910 1.00 93.44 110 PRO A N 1
ATOM 852 C CA . PRO A 1 110 ? -4.283 -11.600 -6.030 1.00 93.44 110 PRO A CA 1
ATOM 853 C C . PRO A 1 110 ? -4.524 -12.809 -6.925 1.00 93.44 110 PRO A C 1
ATOM 855 O O . PRO A 1 110 ? -3.879 -12.989 -7.954 1.00 93.44 110 PRO A O 1
ATOM 858 N N . LEU A 1 111 ? -5.528 -13.594 -6.547 1.00 92.69 111 LEU A N 1
ATOM 859 C CA . LEU A 1 111 ? -6.067 -14.652 -7.390 1.00 92.69 111 LEU A CA 1
ATOM 860 C C . LEU A 1 111 ? -6.916 -14.048 -8.528 1.00 92.69 111 LEU A C 1
ATOM 862 O O . LEU A 1 111 ? -7.476 -12.963 -8.341 1.00 92.69 111 LEU A O 1
ATOM 866 N N . PRO A 1 112 ? -7.052 -14.727 -9.683 1.00 90.50 112 PRO A N 1
ATOM 867 C CA . PRO A 1 112 ? -7.810 -14.209 -10.826 1.00 90.50 112 PRO A CA 1
ATOM 868 C C . PRO A 1 112 ? -9.267 -13.839 -10.512 1.00 90.50 112 PRO A C 1
ATOM 870 O O . PRO A 1 112 ? -9.786 -12.878 -11.066 1.00 90.50 112 PRO A O 1
ATOM 873 N N . ASP A 1 113 ? -9.913 -14.562 -9.595 1.00 89.06 113 ASP A N 1
ATOM 874 C CA . ASP A 1 113 ? -11.293 -14.326 -9.145 1.00 89.06 113 ASP A CA 1
ATOM 875 C C . ASP A 1 113 ? -11.444 -13.102 -8.225 1.00 89.06 113 ASP A C 1
ATOM 877 O O . ASP A 1 113 ? -12.556 -12.635 -7.989 1.00 89.06 113 ASP A O 1
ATOM 881 N N . ALA A 1 114 ? -10.337 -12.573 -7.698 1.00 89.00 114 ALA A N 1
ATOM 882 C CA . ALA A 1 114 ? -10.322 -11.378 -6.859 1.00 89.00 114 ALA A CA 1
ATOM 883 C C . ALA A 1 114 ? -10.193 -10.073 -7.665 1.00 89.00 114 ALA A C 1
ATOM 885 O O . ALA A 1 114 ? -10.209 -8.992 -7.069 1.00 89.00 114 ALA A O 1
ATOM 886 N N . LEU A 1 115 ? -10.018 -10.160 -8.988 1.00 93.25 115 LEU A N 1
ATOM 887 C CA . LEU A 1 115 ? -9.889 -9.004 -9.870 1.00 93.25 115 LEU A CA 1
ATOM 888 C C . LEU A 1 115 ? -11.278 -8.434 -10.188 1.00 93.25 115 LEU A C 1
ATOM 890 O O . LEU A 1 115 ? -12.191 -9.155 -10.574 1.00 93.25 115 LEU A O 1
ATOM 894 N N . VAL A 1 116 ? -11.426 -7.125 -9.997 1.00 93.38 116 VAL A N 1
ATOM 895 C CA . VAL A 1 116 ? -12.679 -6.373 -10.154 1.00 93.38 116 VAL A CA 1
ATOM 896 C C . VAL A 1 116 ? -12.584 -5.399 -11.323 1.00 93.38 116 VAL A C 1
ATOM 898 O O . VAL A 1 116 ? -13.518 -5.291 -12.109 1.00 93.38 116 VAL A O 1
ATOM 901 N N . PHE A 1 117 ? -11.462 -4.686 -11.442 1.00 92.38 117 PHE A N 1
ATOM 902 C CA . PHE A 1 117 ? -11.272 -3.667 -12.472 1.00 92.38 117 PHE A CA 1
ATOM 903 C C . PHE A 1 117 ? -10.410 -4.213 -13.613 1.00 92.38 117 PHE A C 1
ATOM 905 O O . PHE A 1 117 ? -9.175 -4.246 -13.528 1.00 92.38 117 PHE A O 1
ATOM 912 N N . SER A 1 118 ? -11.084 -4.673 -14.664 1.00 92.81 118 SER A N 1
ATOM 913 C CA . SER A 1 118 ? -10.521 -4.943 -15.991 1.00 92.81 118 SER A CA 1
ATOM 914 C C . SER A 1 118 ? -10.231 -3.630 -16.735 1.00 92.81 118 SER A C 1
ATOM 916 O O . SER A 1 118 ? -10.506 -2.539 -16.233 1.00 92.81 118 SER A O 1
ATOM 918 N N . GLU A 1 119 ? -9.663 -3.726 -17.939 1.00 91.81 119 GLU A N 1
ATOM 919 C CA . GLU A 1 119 ? -9.354 -2.555 -18.778 1.00 91.81 119 GLU A CA 1
ATOM 920 C C . GLU A 1 119 ? -10.591 -1.704 -19.099 1.00 91.81 119 GLU A C 1
ATOM 922 O O . GLU A 1 119 ? -10.487 -0.486 -19.183 1.00 91.81 119 GLU A O 1
ATOM 927 N N . GLU A 1 120 ? -11.775 -2.316 -19.205 1.00 90.69 120 GLU A N 1
ATOM 928 C CA . GLU A 1 120 ? -13.028 -1.595 -19.477 1.00 90.69 120 GLU A CA 1
ATOM 929 C C . GLU A 1 120 ? -13.439 -0.646 -18.334 1.00 90.69 120 GLU A C 1
ATOM 931 O O . GLU A 1 120 ? -14.182 0.307 -18.554 1.00 90.69 120 GLU A O 1
ATOM 936 N N . PHE A 1 121 ? -12.935 -0.886 -17.119 1.00 90.94 121 PHE A N 1
ATOM 937 C CA . PHE A 1 121 ? -13.220 -0.095 -15.924 1.00 90.94 121 PHE A CA 1
ATOM 938 C C . PHE A 1 121 ? -12.003 0.703 -15.439 1.00 90.94 121 PHE A C 1
ATOM 940 O O . PHE A 1 121 ? -11.955 1.104 -14.271 1.00 90.94 121 PHE A O 1
ATOM 947 N N . GLU A 1 122 ? -11.013 0.934 -16.311 1.00 91.12 122 GLU A N 1
ATOM 948 C CA . GLU A 1 122 ? -9.810 1.710 -15.983 1.00 91.12 122 GLU A CA 1
ATOM 949 C C . GLU A 1 122 ? -10.173 3.078 -15.387 1.00 91.12 122 GLU A C 1
ATOM 951 O O . GLU A 1 122 ? -9.656 3.433 -14.328 1.00 91.12 122 GLU A O 1
ATOM 956 N N . ASP A 1 123 ? -11.115 3.804 -15.994 1.00 89.31 123 ASP A N 1
ATOM 957 C CA . ASP A 1 123 ? -11.522 5.139 -15.536 1.00 89.31 123 ASP A CA 1
ATOM 958 C C . ASP A 1 123 ? -12.073 5.128 -14.102 1.00 89.31 123 ASP A C 1
ATOM 960 O O . ASP A 1 123 ? -11.713 5.981 -13.291 1.00 89.31 123 ASP A O 1
ATOM 964 N N . GLN A 1 124 ? -12.859 4.108 -13.738 1.00 90.50 124 GLN A N 1
ATOM 965 C CA . GLN A 1 124 ? -13.376 3.960 -12.372 1.00 90.50 124 GLN A CA 1
ATOM 966 C C . GLN A 1 124 ? -12.250 3.697 -11.375 1.00 90.50 124 GLN A C 1
ATOM 968 O O . GLN A 1 124 ? -12.219 4.296 -10.299 1.00 90.50 124 GLN A O 1
ATOM 973 N N . ALA A 1 125 ? -11.297 2.831 -11.729 1.00 92.25 125 ALA A N 1
ATOM 974 C CA . ALA A 1 125 ? -10.131 2.586 -10.889 1.00 92.25 125 ALA A CA 1
ATOM 975 C C . ALA A 1 125 ? -9.287 3.862 -10.715 1.00 92.25 125 ALA A C 1
ATOM 977 O O . ALA A 1 125 ? -8.805 4.142 -9.615 1.00 92.25 125 ALA A O 1
ATOM 978 N N . MET A 1 126 ? -9.143 4.661 -11.775 1.00 93.00 126 MET A N 1
ATOM 979 C CA . MET A 1 126 ? -8.428 5.937 -11.747 1.00 93.00 126 MET A CA 1
ATOM 980 C C . MET A 1 126 ? -9.128 6.989 -10.882 1.00 93.00 126 MET A C 1
ATOM 982 O O . MET A 1 126 ? -8.455 7.703 -10.136 1.00 93.00 126 MET A O 1
ATOM 986 N N . ASP A 1 127 ? -10.455 7.073 -10.928 1.00 89.62 127 ASP A N 1
ATOM 987 C CA . ASP A 1 127 ? -11.221 7.991 -10.083 1.00 89.62 127 ASP A CA 1
ATOM 988 C C . ASP A 1 127 ? -11.104 7.621 -8.607 1.00 89.62 127 ASP A C 1
ATOM 990 O O . ASP A 1 127 ? -10.764 8.471 -7.781 1.00 89.62 127 ASP A O 1
ATOM 994 N N . VAL A 1 128 ? -11.247 6.334 -8.284 1.00 92.50 128 VAL A N 1
ATOM 995 C CA . VAL A 1 128 ? -11.034 5.834 -6.922 1.00 92.50 128 VAL A CA 1
ATOM 996 C C . VAL A 1 128 ? -9.604 6.127 -6.453 1.00 92.50 128 VAL A C 1
ATOM 998 O O . VAL A 1 128 ? -9.413 6.606 -5.335 1.00 92.50 128 VAL A O 1
ATOM 1001 N N . LEU A 1 129 ? -8.591 5.908 -7.300 1.00 94.94 129 LEU A N 1
ATOM 1002 C CA . LEU A 1 129 ? -7.199 6.238 -6.978 1.00 94.94 129 LEU A CA 1
ATOM 1003 C C . LEU A 1 129 ? -7.038 7.719 -6.619 1.00 94.94 129 LEU A C 1
ATOM 1005 O O . LEU A 1 129 ? -6.367 8.036 -5.636 1.00 94.94 129 LEU A O 1
ATOM 1009 N N . ARG A 1 130 ? -7.643 8.624 -7.400 1.00 92.81 130 ARG A N 1
ATOM 1010 C CA . ARG A 1 130 ? -7.587 10.071 -7.151 1.00 92.81 130 ARG A CA 1
ATOM 1011 C C . ARG A 1 130 ? -8.248 10.426 -5.823 1.00 92.81 130 ARG A C 1
ATOM 1013 O O . ARG A 1 130 ? -7.630 11.141 -5.039 1.00 92.81 130 ARG A O 1
ATOM 1020 N N . THR A 1 131 ? -9.441 9.900 -5.544 1.00 92.00 131 THR A N 1
ATOM 1021 C CA . THR A 1 131 ? -10.150 10.123 -4.273 1.00 92.00 131 THR A CA 1
ATOM 1022 C C . THR A 1 131 ? -9.309 9.679 -3.075 1.00 92.00 131 THR A C 1
ATOM 1024 O O . THR A 1 131 ? -9.150 10.433 -2.114 1.00 92.00 131 THR A O 1
ATOM 1027 N N . ILE A 1 132 ? -8.705 8.487 -3.139 1.00 94.50 132 ILE A N 1
ATOM 1028 C CA . ILE A 1 132 ? -7.852 7.983 -2.053 1.00 94.50 132 ILE A CA 1
ATOM 1029 C C . ILE A 1 132 ? -6.584 8.843 -1.924 1.00 94.50 132 ILE A C 1
ATOM 1031 O O . ILE A 1 132 ? -6.221 9.238 -0.821 1.00 94.50 132 ILE A O 1
ATOM 1035 N N . ALA A 1 133 ? -5.920 9.192 -3.031 1.00 92.62 133 ALA A N 1
ATOM 1036 C CA . ALA A 1 133 ? -4.688 9.988 -3.001 1.00 92.62 133 ALA A CA 1
ATOM 1037 C C . ALA A 1 133 ? -4.894 11.388 -2.398 1.00 92.62 133 ALA A C 1
ATOM 1039 O O . ALA A 1 133 ? -4.002 11.896 -1.711 1.00 92.62 133 ALA A O 1
ATOM 1040 N N . LYS A 1 134 ? -6.075 11.985 -2.608 1.00 91.12 134 LYS A N 1
ATOM 1041 C CA . LYS A 1 134 ? -6.466 13.269 -2.011 1.00 91.12 134 LYS A CA 1
ATOM 1042 C C . LYS A 1 134 ? -6.788 13.179 -0.514 1.00 91.12 134 LYS A C 1
ATOM 1044 O O . LYS A 1 134 ? -6.869 14.219 0.135 1.00 91.12 134 LYS A O 1
ATOM 1049 N N . GLY A 1 135 ? -6.918 11.970 0.043 1.00 88.69 135 GLY A N 1
ATOM 1050 C CA . GLY A 1 135 ? -7.378 11.743 1.417 1.00 88.69 135 GLY A CA 1
ATOM 1051 C C . GLY A 1 135 ? -8.881 11.983 1.585 1.00 88.69 135 GLY A C 1
ATOM 1052 O O . GLY A 1 135 ? -9.341 12.288 2.680 1.00 88.69 135 GLY A O 1
ATOM 1053 N N . GLU A 1 136 ? -9.647 11.891 0.495 1.00 88.88 136 GLU A N 1
ATOM 1054 C CA . GLU A 1 136 ? -11.091 12.154 0.467 1.00 88.88 136 GLU A CA 1
ATOM 1055 C C . GLU A 1 136 ? -11.916 10.875 0.670 1.00 88.88 136 GLU A C 1
ATOM 1057 O O . GLU A 1 136 ? -13.141 10.925 0.629 1.00 88.88 136 GLU A O 1
ATOM 1062 N N . ASN A 1 137 ? -11.271 9.721 0.887 1.00 86.12 137 ASN A N 1
ATOM 1063 C CA . ASN A 1 137 ? -11.947 8.452 1.145 1.00 86.12 137 ASN A CA 1
ATOM 1064 C C . ASN A 1 137 ? -12.363 8.336 2.629 1.00 86.12 137 ASN A C 1
ATOM 1066 O 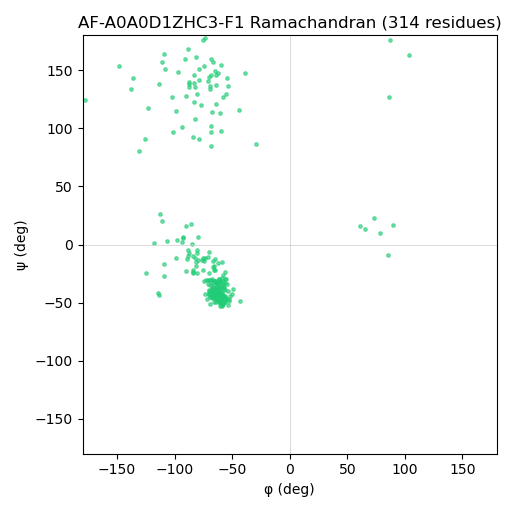O . ASN A 1 137 ? -11.503 8.094 3.481 1.00 86.12 137 ASN A O 1
ATOM 1070 N N . PRO A 1 138 ? -13.666 8.427 2.965 1.00 83.25 138 PRO A N 1
ATOM 1071 C CA . PRO A 1 138 ? -14.114 8.338 4.352 1.00 83.25 138 PRO A CA 1
ATOM 1072 C C . PRO A 1 138 ? -14.190 6.891 4.865 1.00 83.25 138 PRO A C 1
ATOM 1074 O O . PRO A 1 138 ? -14.349 6.673 6.064 1.00 83.25 138 PRO A O 1
ATOM 1077 N N . VAL A 1 139 ? -14.116 5.894 3.976 1.00 89.81 139 VAL A N 1
ATOM 1078 C CA . VAL A 1 139 ? -14.395 4.489 4.299 1.00 89.81 139 VAL A CA 1
ATOM 1079 C C . VAL A 1 139 ? -13.201 3.845 5.011 1.00 89.81 139 VAL A C 1
ATOM 1081 O O . VAL A 1 139 ? -12.040 4.115 4.692 1.00 89.81 139 VAL A O 1
ATOM 1084 N N . ASP A 1 140 ? -13.462 2.984 6.000 1.00 93.44 140 ASP A N 1
ATOM 1085 C CA . ASP A 1 140 ? -12.418 2.153 6.608 1.00 93.44 140 ASP A CA 1
ATOM 1086 C C . ASP A 1 140 ? -11.921 1.080 5.630 1.00 93.44 140 ASP A C 1
ATOM 1088 O O . ASP A 1 140 ? -12.740 0.396 5.012 1.00 93.44 140 ASP A O 1
ATOM 1092 N N . PRO A 1 141 ? -10.598 0.876 5.481 1.00 93.50 141 PRO A N 1
ATOM 1093 C CA . PRO A 1 141 ? -10.085 -0.130 4.556 1.00 93.50 141 PRO A CA 1
ATOM 1094 C C . PRO A 1 141 ? -10.592 -1.551 4.835 1.00 93.50 141 PRO A C 1
ATOM 1096 O O . PRO A 1 141 ? -10.661 -2.361 3.909 1.00 93.50 141 PRO A O 1
ATOM 1099 N N . ALA A 1 142 ? -10.965 -1.874 6.079 1.00 90.94 142 ALA A N 1
ATOM 1100 C CA . ALA A 1 142 ? -11.551 -3.167 6.435 1.00 90.94 142 ALA A CA 1
ATOM 1101 C C . ALA A 1 142 ? -12.979 -3.355 5.887 1.00 90.94 142 ALA A C 1
ATOM 1103 O O . ALA A 1 142 ? -13.420 -4.485 5.685 1.00 90.94 142 ALA A O 1
ATOM 1104 N N . GLU A 1 143 ? -13.695 -2.261 5.624 1.00 89.50 143 GLU A N 1
ATOM 1105 C CA . GLU A 1 143 ? -15.053 -2.259 5.062 1.00 89.50 143 GLU A CA 1
ATOM 1106 C C . GLU A 1 143 ? -15.068 -2.001 3.552 1.00 89.50 143 GLU A C 1
ATOM 1108 O O . GLU A 1 143 ? -16.086 -2.197 2.889 1.00 89.50 143 GLU A O 1
ATOM 1113 N N . LEU A 1 144 ? -13.928 -1.589 2.995 1.00 89.94 144 LEU A N 1
ATOM 1114 C CA . LEU A 1 144 ? -13.789 -1.251 1.590 1.00 89.94 144 LEU A CA 1
ATOM 1115 C C . LEU A 1 144 ? -13.944 -2.492 0.701 1.00 89.94 144 LEU A C 1
ATOM 1117 O O . LEU A 1 144 ? -13.101 -3.398 0.705 1.00 89.94 144 LEU A O 1
ATOM 1121 N N . VAL A 1 145 ? -15.019 -2.495 -0.090 1.00 88.38 145 VAL A N 1
ATOM 1122 C CA . VAL A 1 145 ? -15.323 -3.501 -1.111 1.00 88.38 145 VAL A CA 1
ATOM 1123 C C . VAL A 1 145 ? -15.484 -2.794 -2.447 1.00 88.38 145 VAL A C 1
ATOM 1125 O O . VAL A 1 145 ? -16.395 -1.988 -2.626 1.00 88.38 145 VAL A O 1
ATOM 1128 N N . PHE A 1 146 ? -14.611 -3.116 -3.396 1.00 89.81 146 PHE A N 1
ATOM 1129 C CA . PHE A 1 146 ? -14.690 -2.571 -4.743 1.00 89.81 146 PHE A CA 1
ATOM 1130 C C . PHE A 1 146 ? -15.681 -3.357 -5.592 1.00 89.81 146 PHE A C 1
ATOM 1132 O O . PHE A 1 146 ? -15.733 -4.586 -5.533 1.00 89.81 146 PHE A O 1
ATOM 1139 N N . LYS A 1 147 ? -16.457 -2.631 -6.393 1.00 87.00 147 LYS A N 1
ATOM 1140 C CA . LYS A 1 147 ? -17.362 -3.182 -7.397 1.00 87.00 147 LYS A CA 1
ATOM 1141 C C . LYS A 1 147 ? -17.238 -2.334 -8.652 1.00 87.00 147 LYS A C 1
ATOM 1143 O O . LYS A 1 147 ? -17.262 -1.111 -8.551 1.00 87.00 147 LYS A O 1
ATOM 1148 N N . ALA A 1 148 ? -17.123 -2.986 -9.798 1.00 83.94 148 ALA A N 1
ATOM 1149 C CA . ALA A 1 148 ? -17.229 -2.328 -11.086 1.00 83.94 148 ALA A CA 1
ATOM 1150 C C . ALA A 1 148 ? -18.703 -2.289 -11.512 1.00 83.94 148 ALA A C 1
ATOM 1152 O O . ALA A 1 148 ? -19.429 -3.266 -11.313 1.00 83.94 148 ALA A O 1
ATOM 1153 N N . SER A 1 149 ? -19.157 -1.166 -12.066 1.00 81.50 149 SER A N 1
ATOM 1154 C CA . SER A 1 149 ? -20.524 -1.030 -12.582 1.00 81.50 149 SER A CA 1
ATOM 1155 C C . SER A 1 149 ? -20.528 -0.334 -13.933 1.00 81.50 149 SER A C 1
ATOM 1157 O O . SER A 1 149 ? -19.755 0.585 -14.155 1.00 81.50 149 SER A O 1
ATOM 1159 N N . HIS A 1 150 ? -21.409 -0.749 -14.839 1.00 76.00 150 HIS A N 1
ATOM 1160 C CA . HIS A 1 150 ? -21.664 -0.011 -16.083 1.00 76.00 150 HIS A CA 1
ATOM 1161 C C . HIS A 1 150 ? -22.608 1.181 -15.868 1.00 76.00 150 HIS A C 1
ATOM 1163 O O . HIS A 1 150 ? -22.808 1.982 -16.781 1.00 76.00 150 HIS A O 1
ATOM 1169 N N . ASP A 1 151 ? -23.187 1.312 -14.670 1.00 68.94 151 ASP A N 1
ATOM 1170 C CA . ASP A 1 151 ? -24.012 2.457 -14.316 1.00 68.94 151 ASP A CA 1
ATOM 1171 C C . ASP A 1 151 ? -23.120 3.695 -14.229 1.00 68.94 151 ASP A C 1
ATOM 1173 O O . ASP A 1 151 ? -22.377 3.895 -13.267 1.00 68.94 151 ASP A O 1
ATOM 1177 N N . ILE A 1 152 ? -23.186 4.514 -15.279 1.00 54.44 152 ILE A N 1
ATOM 1178 C CA . ILE A 1 152 ? -22.472 5.781 -15.405 1.00 54.44 152 ILE A CA 1
ATOM 1179 C C . ILE A 1 152 ? -22.913 6.683 -14.247 1.00 54.44 152 ILE A C 1
ATOM 1181 O O . ILE A 1 152 ? -23.939 7.368 -14.319 1.00 54.44 152 ILE A O 1
ATOM 1185 N N . ALA A 1 153 ? -22.122 6.729 -13.176 1.00 49.47 153 ALA A N 1
ATOM 1186 C CA . ALA A 1 153 ? -22.133 7.884 -12.301 1.00 49.47 153 ALA A CA 1
ATOM 1187 C C . ALA A 1 153 ? -21.712 9.070 -13.178 1.00 49.47 153 ALA A C 1
ATOM 1189 O O . ALA A 1 153 ? -20.615 9.090 -13.732 1.00 49.47 153 ALA A O 1
ATOM 1190 N N . ARG A 1 154 ? -22.652 9.995 -13.403 1.00 43.47 154 ARG A N 1
ATOM 1191 C CA . ARG A 1 154 ? -22.471 11.220 -14.196 1.00 43.47 154 ARG A CA 1
ATOM 1192 C C . ARG A 1 154 ? -21.086 11.842 -13.957 1.00 43.47 154 ARG A C 1
ATOM 1194 O O . ARG A 1 154 ? -20.637 11.827 -12.812 1.00 43.47 154 ARG A O 1
ATOM 1201 N N . PRO A 1 155 ? -20.479 12.489 -14.971 1.00 41.16 155 PRO A N 1
ATOM 1202 C CA . PRO A 1 155 ? -19.236 13.234 -14.810 1.00 41.16 155 PRO A CA 1
ATOM 1203 C C . PRO A 1 155 ? -19.530 14.457 -13.940 1.00 41.16 155 PRO A C 1
ATOM 1205 O O . PRO A 1 155 ? -19.890 15.527 -14.429 1.00 41.16 155 PRO A O 1
ATOM 1208 N N . GLN A 1 156 ? -19.503 14.280 -12.625 1.00 37.81 156 GLN A N 1
ATOM 1209 C CA . GLN A 1 156 ? -19.682 15.366 -11.689 1.00 37.81 156 GLN A CA 1
ATOM 1210 C C . GLN A 1 156 ? -18.318 15.812 -11.198 1.00 37.81 156 GLN A C 1
ATOM 1212 O O . GLN A 1 156 ? -17.646 15.123 -10.439 1.00 37.81 156 GLN A O 1
ATOM 1217 N N . VAL A 1 157 ? -18.039 17.053 -11.592 1.00 38.91 157 VAL A N 1
ATOM 1218 C CA . VAL A 1 157 ? -17.075 17.983 -11.021 1.00 38.91 157 VAL A CA 1
ATOM 1219 C C . VAL A 1 157 ? -15.667 17.822 -11.573 1.00 38.91 157 VAL A C 1
ATOM 1221 O O . VAL A 1 157 ? -15.096 16.740 -11.573 1.00 38.91 157 VAL A O 1
ATOM 1224 N N . LEU A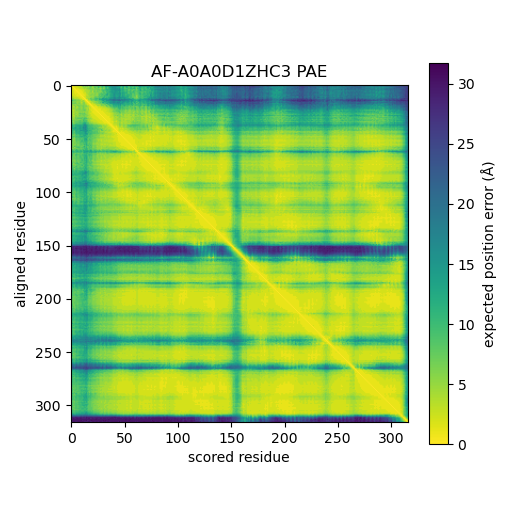 1 158 ? -15.141 18.958 -12.044 1.00 43.31 158 LEU A N 1
ATOM 1225 C CA . LEU A 1 158 ? -13.731 19.300 -12.206 1.00 43.31 158 LEU A CA 1
ATOM 1226 C C . LEU A 1 158 ? -12.874 18.571 -11.161 1.00 43.31 158 LEU A C 1
ATOM 1228 O O . LEU A 1 158 ? -12.618 19.082 -10.070 1.00 43.31 158 LEU A O 1
ATOM 1232 N N . LEU A 1 159 ? -12.466 17.341 -11.467 1.00 47.91 159 LEU A N 1
ATOM 1233 C CA . LEU A 1 159 ? -11.509 16.611 -10.663 1.00 47.91 159 LEU A CA 1
ATOM 1234 C C . LEU A 1 159 ? -10.207 17.361 -10.864 1.00 47.91 159 LEU A C 1
ATOM 1236 O O . LEU A 1 159 ? -9.532 17.145 -11.867 1.00 47.91 159 LEU A O 1
ATOM 1240 N N . LEU A 1 160 ? -9.883 18.259 -9.926 1.00 52.25 160 LEU A N 1
ATOM 1241 C CA . LEU A 1 160 ? -8.565 18.880 -9.858 1.00 52.25 160 LEU A CA 1
ATOM 1242 C C . LEU A 1 160 ? -7.545 17.768 -10.074 1.00 52.25 160 LEU A C 1
ATOM 1244 O O . LEU A 1 160 ? -7.509 16.790 -9.310 1.00 52.25 160 LEU A O 1
ATOM 1248 N N . SER A 1 161 ? -6.817 17.886 -11.177 1.00 66.00 161 SER A N 1
ATOM 1249 C CA . SER A 1 161 ? -5.748 16.979 -11.542 1.00 66.00 161 SER A CA 1
ATOM 1250 C C . SER A 1 161 ? -4.791 16.907 -10.353 1.00 66.00 161 SER A C 1
ATOM 1252 O O . SER A 1 161 ? -4.475 17.924 -9.740 1.00 66.00 161 SER A O 1
ATOM 1254 N N . LEU A 1 162 ? -4.329 15.707 -9.984 1.00 71.88 162 LEU A N 1
ATOM 1255 C CA . LEU A 1 162 ? -3.208 15.615 -9.035 1.00 71.88 162 LEU A CA 1
ATOM 1256 C C . LEU A 1 162 ? -1.917 16.162 -9.667 1.00 71.88 162 LEU A C 1
ATOM 1258 O O . LEU A 1 162 ? -0.930 16.390 -8.970 1.00 71.88 162 LEU A O 1
ATOM 1262 N N . ARG A 1 163 ? -1.907 16.355 -10.993 1.00 67.06 163 ARG A N 1
ATOM 1263 C CA . ARG A 1 163 ? -0.810 17.003 -11.703 1.00 67.06 163 ARG A CA 1
ATOM 1264 C C . ARG A 1 163 ? -0.767 18.480 -11.320 1.00 67.06 163 ARG A C 1
ATOM 1266 O O . ARG A 1 163 ? -1.784 19.101 -11.045 1.00 67.06 163 ARG A O 1
ATOM 1273 N N . GLY A 1 164 ? 0.440 19.032 -11.267 1.00 61.72 164 GLY A N 1
ATOM 1274 C CA . GLY A 1 164 ? 0.649 20.437 -10.913 1.00 61.72 164 GLY A CA 1
ATOM 1275 C C . GLY A 1 164 ? 0.740 20.728 -9.411 1.00 61.72 164 GLY A C 1
ATOM 1276 O O . GLY A 1 164 ? 1.195 21.808 -9.052 1.00 61.72 164 GLY A O 1
ATOM 1277 N N . SER A 1 165 ? 0.451 19.769 -8.519 1.00 66.69 165 SER A N 1
ATOM 1278 C CA . SER A 1 165 ? 0.553 19.987 -7.062 1.00 66.69 165 SER A CA 1
ATOM 1279 C C . SER A 1 165 ? 1.991 20.107 -6.533 1.00 66.69 165 SER A C 1
ATOM 1281 O O . SER A 1 165 ? 2.205 20.458 -5.371 1.00 66.69 165 SER A O 1
ATOM 1283 N N . LEU A 1 166 ? 2.988 19.793 -7.369 1.00 78.69 166 LEU A N 1
ATOM 1284 C CA . LEU A 1 166 ? 4.405 19.955 -7.051 1.00 78.69 166 LEU A CA 1
ATOM 1285 C C . LEU A 1 166 ? 4.986 21.201 -7.739 1.00 78.69 166 LEU A C 1
ATOM 1287 O O . LEU A 1 166 ? 4.953 21.271 -8.975 1.00 78.69 166 LEU A O 1
ATOM 1291 N N . PRO A 1 167 ? 5.631 22.112 -6.984 1.00 82.38 167 PRO A N 1
ATOM 1292 C CA . PRO A 1 167 ? 6.417 23.211 -7.530 1.00 82.38 167 PRO A CA 1
ATOM 1293 C C . PRO A 1 167 ? 7.488 22.724 -8.510 1.00 82.38 167 PRO A C 1
ATOM 1295 O O . PRO A 1 167 ? 8.143 21.701 -8.282 1.00 82.38 167 PRO A O 1
ATOM 1298 N N . GLN A 1 168 ? 7.736 23.503 -9.568 1.00 84.44 168 GLN A N 1
ATOM 1299 C CA . GLN A 1 168 ? 8.693 23.157 -10.629 1.00 84.44 168 GLN A CA 1
ATOM 1300 C C . GLN A 1 168 ? 10.098 22.837 -10.089 1.00 84.44 168 GLN A C 1
ATOM 1302 O O . GLN A 1 168 ? 10.787 21.965 -10.614 1.00 84.44 168 GLN A O 1
ATOM 1307 N N . GLN A 1 169 ? 10.521 23.511 -9.019 1.00 85.31 169 GLN A N 1
ATOM 1308 C CA . GLN A 1 169 ? 11.820 23.283 -8.383 1.00 85.31 169 GLN A CA 1
ATOM 1309 C C . GLN A 1 169 ? 11.923 21.875 -7.782 1.00 85.31 169 GLN A C 1
ATOM 1311 O O . GLN A 1 169 ? 12.872 21.154 -8.079 1.00 85.31 169 GLN A O 1
ATOM 1316 N N . ILE A 1 170 ? 10.923 21.447 -7.002 1.00 85.75 170 ILE A N 1
ATOM 1317 C CA . ILE A 1 170 ? 10.889 20.109 -6.389 1.00 85.75 170 ILE A CA 1
ATOM 1318 C C . ILE A 1 170 ? 10.788 19.033 -7.472 1.00 85.75 170 ILE A C 1
ATOM 1320 O O . ILE A 1 170 ? 11.472 18.016 -7.400 1.00 85.75 170 ILE A O 1
ATOM 1324 N N . ARG A 1 171 ? 10.007 19.288 -8.526 1.00 86.56 171 ARG A N 1
ATOM 1325 C CA . ARG A 1 171 ? 9.914 18.403 -9.694 1.00 86.56 171 ARG A CA 1
ATOM 1326 C C . ARG A 1 171 ? 11.271 18.187 -10.363 1.00 86.56 171 ARG A C 1
ATOM 1328 O O . ARG A 1 171 ? 11.664 17.049 -10.603 1.00 86.56 171 ARG A O 1
ATOM 1335 N N . ARG A 1 172 ? 12.023 19.265 -10.612 1.00 87.25 172 ARG A N 1
ATOM 1336 C CA . ARG A 1 172 ? 13.392 19.171 -11.146 1.00 87.25 172 ARG A CA 1
ATOM 1337 C C . ARG A 1 172 ? 14.299 18.376 -10.208 1.00 87.25 172 ARG A C 1
ATOM 1339 O O . ARG A 1 172 ? 15.035 17.516 -10.674 1.00 87.25 172 ARG A O 1
ATOM 1346 N N . LEU A 1 173 ? 14.217 18.605 -8.898 1.00 88.56 173 LEU A N 1
ATOM 1347 C CA . LEU A 1 173 ? 15.004 17.841 -7.929 1.00 88.56 173 LEU A CA 1
ATOM 1348 C C . LEU A 1 173 ? 14.660 16.342 -7.951 1.00 88.56 173 LEU A C 1
ATOM 1350 O O . LEU A 1 173 ? 15.564 15.513 -7.918 1.00 88.56 173 LEU A O 1
ATOM 1354 N N . LEU A 1 174 ? 13.384 15.971 -8.076 1.00 88.38 174 LEU A N 1
ATOM 1355 C CA . LEU A 1 174 ? 12.977 14.570 -8.233 1.00 88.38 174 LEU A CA 1
ATOM 1356 C C . LEU A 1 174 ? 13.544 13.950 -9.517 1.00 88.38 174 LEU A C 1
ATOM 1358 O O . LEU A 1 174 ? 14.055 12.836 -9.469 1.00 88.38 174 LEU A O 1
ATOM 1362 N N . LEU A 1 175 ? 13.513 14.683 -10.634 1.00 87.19 175 LEU A N 1
ATOM 1363 C CA . LEU A 1 175 ? 13.982 14.212 -11.943 1.00 87.19 175 LEU A CA 1
ATOM 1364 C C . LEU A 1 175 ? 15.506 14.072 -12.053 1.00 87.19 175 LEU A C 1
ATOM 1366 O O . LEU A 1 175 ? 15.983 13.183 -12.757 1.00 87.19 175 LEU A O 1
ATOM 1370 N N . PHE A 1 176 ? 16.263 14.936 -11.376 1.00 86.31 176 PHE A N 1
ATOM 1371 C CA . PHE A 1 176 ? 17.727 14.990 -11.480 1.00 86.31 176 PHE A CA 1
ATOM 1372 C C . PHE A 1 176 ? 18.465 14.433 -10.252 1.00 86.31 176 PHE A C 1
ATOM 1374 O O . PHE A 1 176 ? 19.693 14.476 -10.206 1.00 86.31 176 PHE A O 1
ATOM 1381 N N . SER A 1 177 ? 17.751 13.909 -9.253 1.00 88.94 177 SER A N 1
ATOM 1382 C CA . SER A 1 177 ? 18.366 13.292 -8.070 1.00 88.94 177 SER A CA 1
ATOM 1383 C C . SER A 1 177 ? 18.646 11.800 -8.254 1.00 88.94 177 SER A C 1
ATOM 1385 O O . SER A 1 177 ? 18.126 11.139 -9.152 1.00 88.94 177 SER A O 1
ATOM 1387 N N . VAL A 1 178 ? 19.412 11.241 -7.314 1.00 89.19 178 VAL A N 1
ATOM 1388 C CA . VAL A 1 178 ? 19.660 9.793 -7.175 1.00 89.19 178 VAL A CA 1
ATOM 1389 C C . VAL A 1 178 ? 18.385 8.963 -6.963 1.00 89.19 178 VAL A C 1
ATOM 1391 O O . VAL A 1 178 ? 18.417 7.748 -7.122 1.00 89.19 178 VAL A O 1
ATOM 1394 N N . ILE A 1 179 ? 17.262 9.609 -6.629 1.00 91.31 179 ILE A N 1
ATOM 1395 C CA . ILE A 1 179 ? 15.954 8.971 -6.439 1.00 91.31 179 ILE A CA 1
ATOM 1396 C C . ILE A 1 179 ? 15.264 8.711 -7.786 1.00 91.31 179 ILE A C 1
ATOM 1398 O O . ILE A 1 179 ? 14.450 7.795 -7.888 1.00 91.31 179 ILE A O 1
ATOM 1402 N N . ALA A 1 180 ? 15.597 9.476 -8.832 1.00 91.50 180 ALA A N 1
ATOM 1403 C CA . ALA A 1 180 ? 1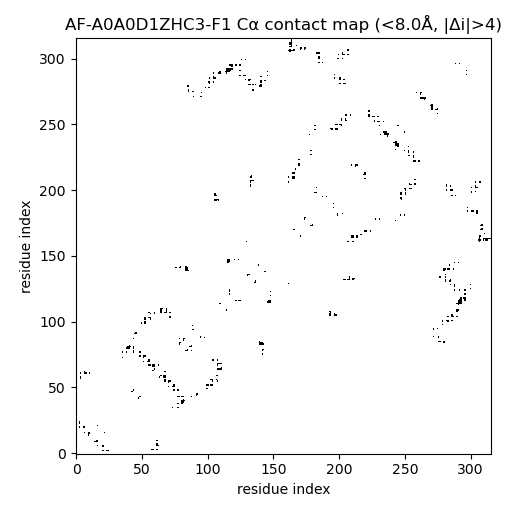4.904 9.440 -10.118 1.00 91.50 180 ALA A CA 1
ATOM 1404 C C . ALA A 1 180 ? 14.713 8.026 -10.706 1.00 91.50 180 ALA A C 1
ATOM 1406 O O . ALA A 1 180 ? 13.609 7.749 -11.175 1.00 91.50 180 ALA A O 1
ATOM 1407 N N . PRO A 1 181 ? 15.703 7.105 -10.669 1.00 90.69 181 PRO A N 1
ATOM 1408 C CA . PRO A 1 181 ? 15.528 5.748 -11.192 1.00 90.69 181 PRO A CA 1
ATOM 1409 C C . PRO A 1 181 ? 14.391 4.969 -10.516 1.00 90.69 181 PRO A C 1
ATOM 1411 O O . PRO A 1 181 ? 13.672 4.243 -11.193 1.00 90.69 181 PRO A O 1
ATOM 1414 N N . TYR A 1 182 ? 14.178 5.179 -9.215 1.00 91.62 182 TYR A N 1
ATOM 1415 C CA . TYR A 1 182 ? 13.154 4.492 -8.417 1.00 91.62 182 TYR A CA 1
ATOM 1416 C C . TYR A 1 182 ? 11.742 5.027 -8.663 1.00 91.62 182 TYR A C 1
ATOM 1418 O O . TYR A 1 182 ? 10.754 4.404 -8.279 1.00 91.62 182 TYR A O 1
ATOM 1426 N N . LEU A 1 183 ? 11.621 6.183 -9.319 1.00 92.06 183 LEU A N 1
ATOM 1427 C CA . LEU A 1 183 ? 10.325 6.731 -9.707 1.00 92.06 183 LEU A CA 1
ATOM 1428 C C . LEU A 1 183 ? 9.830 6.136 -11.030 1.00 92.06 183 LEU A C 1
ATOM 1430 O O . LEU A 1 183 ? 8.624 6.094 -11.270 1.00 92.06 183 LEU A O 1
ATOM 1434 N N . ARG A 1 184 ? 10.741 5.654 -11.882 1.00 90.69 184 ARG A N 1
ATOM 1435 C CA . ARG A 1 184 ? 10.416 5.219 -13.242 1.00 90.69 184 ARG A CA 1
ATOM 1436 C C . ARG A 1 184 ? 9.623 3.918 -13.242 1.00 90.69 184 ARG A C 1
ATOM 1438 O O . ARG A 1 184 ? 9.918 2.982 -12.502 1.00 90.69 184 ARG A O 1
ATOM 1445 N N . VAL A 1 185 ? 8.646 3.845 -14.142 1.00 88.81 185 VAL A N 1
ATOM 1446 C CA . VAL A 1 185 ? 7.808 2.652 -14.388 1.00 88.81 185 VAL A CA 1
ATOM 1447 C C . VAL A 1 185 ? 8.426 1.742 -15.458 1.00 88.81 185 VAL A C 1
ATOM 1449 O O . VAL A 1 185 ? 7.777 0.859 -16.019 1.00 88.81 185 VAL A O 1
ATOM 1452 N N . ASP A 1 186 ? 9.709 1.952 -15.745 1.00 84.12 186 ASP A N 1
ATOM 1453 C CA . ASP A 1 186 ? 10.487 1.100 -16.633 1.00 84.12 186 ASP A CA 1
ATOM 1454 C C . ASP A 1 186 ? 10.511 -0.329 -16.067 1.00 84.12 186 ASP A C 1
ATOM 1456 O O . ASP A 1 186 ? 10.328 -0.534 -14.867 1.00 84.12 186 ASP A O 1
ATOM 1460 N N . THR A 1 187 ? 10.698 -1.326 -16.932 1.00 85.19 187 THR A N 1
ATOM 1461 C CA . THR A 1 187 ? 10.800 -2.754 -16.560 1.00 85.19 187 THR A CA 1
ATOM 1462 C C . THR A 1 187 ? 9.579 -3.379 -15.870 1.00 85.19 187 THR A C 1
ATOM 1464 O O . THR A 1 187 ? 9.699 -4.482 -15.348 1.00 85.19 187 THR A O 1
ATOM 1467 N N . TRP A 1 188 ? 8.391 -2.758 -15.923 1.00 91.75 188 TRP A N 1
ATOM 1468 C CA . TRP A 1 188 ? 7.157 -3.276 -15.299 1.00 91.75 188 TRP A CA 1
ATOM 1469 C C . TRP A 1 188 ? 6.929 -4.787 -15.486 1.00 91.75 188 TRP A C 1
ATOM 1471 O O . TRP A 1 188 ? 6.693 -5.498 -14.513 1.00 91.75 188 TRP A O 1
ATOM 1481 N N . GLU A 1 189 ? 7.057 -5.290 -16.718 1.00 91.19 189 GLU A N 1
ATOM 1482 C CA . GLU A 1 189 ? 6.808 -6.704 -17.051 1.00 91.19 189 GLU A CA 1
ATOM 1483 C C . GLU A 1 189 ? 7.790 -7.681 -16.385 1.00 91.19 189 GLU A C 1
ATOM 1485 O O . GLU A 1 189 ? 7.490 -8.859 -16.232 1.00 91.19 189 GLU A O 1
ATOM 1490 N N . GLN A 1 190 ? 8.971 -7.205 -15.988 1.00 89.44 190 GLN A N 1
ATOM 1491 C CA . GLN A 1 190 ? 10.022 -8.021 -15.372 1.00 89.44 190 GLN A CA 1
ATOM 1492 C C . GLN A 1 190 ? 9.874 -8.105 -13.847 1.00 89.44 190 GLN A C 1
ATOM 1494 O O . GLN A 1 190 ? 10.582 -8.880 -13.205 1.00 89.44 190 GLN A O 1
ATOM 1499 N N . ARG A 1 191 ? 8.985 -7.295 -13.257 1.00 92.31 191 ARG A N 1
ATOM 1500 C CA . ARG A 1 191 ? 8.831 -7.172 -11.806 1.00 92.31 191 ARG A CA 1
ATOM 1501 C C . ARG A 1 191 ? 7.859 -8.209 -11.253 1.00 92.31 191 ARG A C 1
ATOM 1503 O O . ARG A 1 191 ? 6.782 -8.437 -11.805 1.00 92.31 191 ARG A O 1
ATOM 1510 N N . LEU A 1 192 ? 8.209 -8.771 -10.100 1.00 92.38 192 LEU A N 1
ATOM 1511 C CA . LEU A 1 192 ? 7.298 -9.583 -9.292 1.00 92.38 192 LEU A CA 1
ATOM 1512 C C . LEU A 1 192 ? 6.183 -8.709 -8.698 1.00 92.38 192 LEU A C 1
ATOM 1514 O O . LEU A 1 192 ? 6.347 -7.498 -8.547 1.00 92.38 192 LEU A O 1
ATOM 1518 N N . TYR A 1 193 ? 5.065 -9.318 -8.289 1.00 93.25 193 TYR A N 1
ATOM 1519 C CA . TYR A 1 193 ? 3.951 -8.584 -7.672 1.00 93.25 193 TYR A CA 1
ATOM 1520 C C . TYR A 1 193 ? 4.384 -7.731 -6.465 1.00 93.25 193 TYR A C 1
ATOM 1522 O O . TYR A 1 193 ? 3.944 -6.590 -6.337 1.00 93.25 193 TYR A O 1
ATOM 1530 N N . SER A 1 194 ? 5.280 -8.240 -5.610 1.00 93.12 194 SER A N 1
ATOM 1531 C CA . SER A 1 194 ? 5.800 -7.487 -4.458 1.00 93.12 194 SE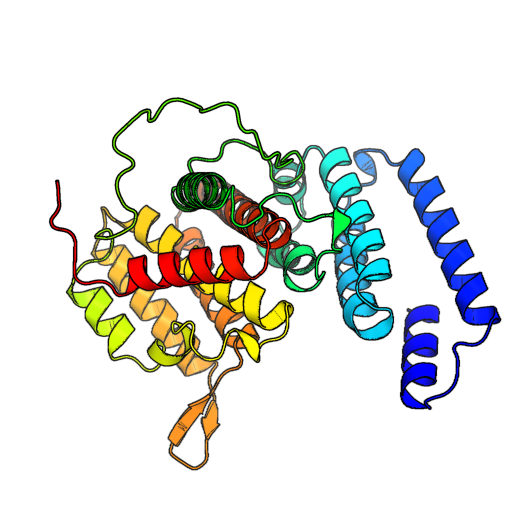R A CA 1
ATOM 1532 C C . SER A 1 194 ? 6.569 -6.234 -4.875 1.00 93.12 194 SER A C 1
ATOM 1534 O O . SER A 1 194 ? 6.404 -5.184 -4.271 1.00 93.12 194 SER A O 1
ATOM 1536 N N . GLN A 1 195 ? 7.355 -6.314 -5.947 1.00 94.62 195 GLN A N 1
ATOM 1537 C CA . GLN A 1 195 ? 8.099 -5.176 -6.489 1.00 94.62 195 GLN A CA 1
ATOM 1538 C C . GLN A 1 195 ? 7.150 -4.165 -7.137 1.00 94.62 195 GLN A C 1
ATOM 1540 O O . GLN A 1 195 ? 7.258 -2.967 -6.883 1.00 94.62 195 GLN A O 1
ATOM 1545 N N . LYS A 1 196 ? 6.171 -4.643 -7.919 1.00 96.38 196 LYS A N 1
ATOM 1546 C CA . LYS A 1 196 ? 5.130 -3.801 -8.531 1.00 96.38 196 LYS A CA 1
ATOM 1547 C C . LYS A 1 196 ? 4.320 -3.048 -7.474 1.00 96.38 196 LYS A C 1
ATOM 1549 O O . LYS A 1 196 ? 4.133 -1.841 -7.596 1.00 96.38 196 LYS A O 1
ATOM 1554 N N . SER A 1 197 ? 3.863 -3.737 -6.428 1.00 96.75 197 SER A N 1
ATOM 1555 C CA . SER A 1 197 ? 3.077 -3.128 -5.350 1.00 96.75 197 SER A CA 1
ATOM 1556 C C . SER A 1 197 ? 3.916 -2.189 -4.478 1.00 96.75 197 SER A C 1
ATOM 1558 O O . SER A 1 197 ? 3.440 -1.098 -4.168 1.00 96.75 197 SER A O 1
ATOM 1560 N N . SER A 1 198 ? 5.171 -2.538 -4.152 1.00 96.50 198 SER A N 1
ATOM 1561 C CA . SER A 1 198 ? 6.120 -1.646 -3.465 1.00 96.50 198 SER A CA 1
ATOM 1562 C C . SER A 1 198 ? 6.404 -0.377 -4.268 1.00 96.50 198 SER A C 1
ATOM 1564 O O . SER A 1 198 ? 6.410 0.721 -3.707 1.00 96.50 198 SER A O 1
ATOM 1566 N N . HIS A 1 199 ? 6.595 -0.495 -5.582 1.00 96.56 199 HIS A N 1
ATOM 1567 C CA . HIS A 1 199 ? 6.805 0.658 -6.454 1.00 96.56 199 HIS A CA 1
ATOM 1568 C C . HIS A 1 199 ? 5.559 1.541 -6.535 1.00 96.56 199 HIS A C 1
ATOM 1570 O O . HIS A 1 199 ? 5.641 2.744 -6.283 1.00 96.56 199 HIS A O 1
ATOM 1576 N N . PHE A 1 200 ? 4.397 0.938 -6.789 1.00 97.69 200 PHE A N 1
ATOM 1577 C CA . PHE A 1 200 ? 3.114 1.635 -6.811 1.00 97.69 200 PHE A CA 1
ATOM 1578 C C . PHE A 1 200 ? 2.861 2.412 -5.516 1.00 97.69 200 PHE A C 1
ATOM 1580 O O . PHE A 1 200 ? 2.592 3.614 -5.566 1.00 97.69 200 PHE A O 1
ATOM 1587 N N . ILE A 1 201 ? 2.978 1.758 -4.354 1.00 97.69 201 ILE A N 1
ATOM 1588 C CA . ILE A 1 201 ? 2.678 2.416 -3.081 1.00 97.69 201 ILE A CA 1
ATOM 1589 C C . ILE A 1 201 ? 3.694 3.517 -2.771 1.00 97.69 201 ILE A C 1
ATOM 1591 O O . ILE A 1 201 ? 3.317 4.544 -2.224 1.00 97.69 201 ILE A O 1
ATOM 1595 N N . SER A 1 202 ? 4.959 3.363 -3.178 1.00 97.38 202 SER A N 1
ATOM 1596 C CA . SER A 1 202 ? 5.968 4.419 -3.032 1.00 97.38 202 SER A CA 1
ATOM 1597 C C . SER A 1 202 ? 5.546 5.681 -3.779 1.00 97.38 202 SER A C 1
ATOM 1599 O O . SER A 1 202 ? 5.515 6.767 -3.202 1.00 97.38 202 SER A O 1
ATOM 1601 N N . LEU A 1 203 ? 5.143 5.542 -5.046 1.00 96.62 203 LEU A N 1
ATOM 1602 C CA . LEU A 1 203 ? 4.649 6.669 -5.837 1.00 96.62 203 LEU A CA 1
ATOM 1603 C C . LEU A 1 203 ? 3.363 7.257 -5.249 1.00 96.62 203 LEU A C 1
ATOM 1605 O O . LEU A 1 203 ? 3.242 8.477 -5.151 1.00 96.62 203 LEU A O 1
ATOM 1609 N N . PHE A 1 204 ? 2.429 6.408 -4.817 1.00 97.19 204 PHE A N 1
ATOM 1610 C CA . PHE A 1 204 ? 1.179 6.840 -4.195 1.00 97.19 204 PHE A CA 1
ATOM 1611 C C . PHE A 1 204 ? 1.437 7.682 -2.939 1.00 97.19 204 PHE A C 1
ATOM 1613 O O . PHE A 1 204 ? 0.883 8.772 -2.803 1.00 97.19 204 PHE A O 1
ATOM 1620 N N . LEU A 1 205 ? 2.311 7.213 -2.045 1.00 96.19 205 LEU A N 1
ATOM 1621 C CA . LEU A 1 205 ? 2.645 7.904 -0.802 1.00 96.19 205 LEU A CA 1
ATOM 1622 C C . LEU A 1 205 ? 3.329 9.248 -1.062 1.00 96.19 205 LEU A C 1
ATOM 1624 O O . LEU A 1 205 ? 2.991 10.236 -0.407 1.00 96.19 205 LEU A O 1
ATOM 1628 N N . LEU A 1 206 ? 4.245 9.309 -2.036 1.00 95.25 206 LEU A N 1
ATOM 1629 C CA . LEU A 1 206 ? 4.871 10.562 -2.461 1.00 95.25 206 LEU A CA 1
ATOM 1630 C C . LEU A 1 206 ? 3.818 11.548 -2.980 1.00 95.25 206 LEU A C 1
ATOM 1632 O O . LEU A 1 206 ? 3.744 12.669 -2.479 1.00 95.25 206 LEU A O 1
ATOM 1636 N N . VAL A 1 207 ? 2.980 11.128 -3.934 1.00 94.56 207 VAL A N 1
ATOM 1637 C CA . VAL A 1 207 ? 1.926 11.973 -4.524 1.00 94.56 207 VAL A CA 1
ATOM 1638 C C . VAL A 1 207 ? 0.955 12.464 -3.453 1.00 94.56 207 VAL A C 1
ATOM 1640 O O . VAL A 1 207 ? 0.719 13.666 -3.358 1.00 94.56 207 VAL A O 1
ATOM 1643 N N . SER A 1 208 ? 0.439 11.568 -2.610 1.00 93.94 208 SER A N 1
ATOM 1644 C CA . SER A 1 208 ? -0.507 11.926 -1.548 1.00 93.94 208 SER A CA 1
ATOM 1645 C C . SER A 1 208 ? 0.115 12.887 -0.529 1.00 93.94 208 SER A C 1
ATOM 1647 O O . SER A 1 208 ? -0.512 13.869 -0.133 1.00 93.94 208 SER A O 1
ATOM 1649 N N . THR A 1 209 ? 1.379 12.672 -0.149 1.00 93.00 209 THR A N 1
ATOM 1650 C CA . THR A 1 209 ? 2.078 13.560 0.794 1.00 93.00 209 THR A CA 1
ATOM 1651 C C . THR A 1 209 ? 2.318 14.938 0.181 1.00 93.00 209 THR A C 1
ATOM 1653 O O . THR A 1 209 ? 2.005 15.946 0.812 1.00 93.00 209 THR A O 1
ATOM 1656 N N . PHE A 1 210 ? 2.798 15.021 -1.065 1.00 91.75 210 PHE A N 1
ATOM 1657 C CA . PHE A 1 210 ? 2.964 16.309 -1.745 1.00 91.75 210 PHE A CA 1
ATOM 1658 C C . PHE A 1 210 ? 1.637 17.044 -1.939 1.00 91.75 210 PHE A C 1
ATOM 1660 O O . PHE A 1 210 ? 1.597 18.260 -1.759 1.00 91.75 210 PHE A O 1
ATOM 1667 N N . TRP A 1 211 ? 0.558 16.320 -2.249 1.00 91.00 211 TRP A N 1
ATOM 1668 C CA . TRP A 1 211 ? -0.791 16.874 -2.351 1.00 91.00 211 TRP A CA 1
ATOM 1669 C C . TRP A 1 211 ? -1.279 17.467 -1.025 1.00 91.00 211 TRP A C 1
ATOM 1671 O O . TRP A 1 211 ? -1.804 18.581 -0.998 1.00 91.00 211 TRP A O 1
ATOM 1681 N N . LYS A 1 212 ? -1.080 16.753 0.088 1.00 88.94 212 LYS A N 1
ATOM 1682 C CA . LYS A 1 212 ? -1.441 17.227 1.435 1.00 88.94 212 LYS A CA 1
ATOM 1683 C C . LYS A 1 212 ? -0.619 18.452 1.857 1.00 88.94 212 LYS A C 1
ATOM 1685 O O . LYS A 1 212 ? -1.136 19.313 2.558 1.00 88.94 212 LYS A O 1
ATOM 1690 N N . LEU A 1 213 ? 0.624 18.565 1.386 1.00 89.50 213 LEU A N 1
ATOM 1691 C CA . LEU A 1 213 ? 1.527 19.689 1.663 1.00 89.50 213 LEU A CA 1
ATOM 1692 C C . LEU A 1 213 ? 1.471 20.822 0.619 1.00 89.50 213 LEU A C 1
ATOM 1694 O O . LEU A 1 213 ? 2.286 21.736 0.691 1.00 89.50 213 LEU A O 1
ATOM 1698 N N . ARG A 1 214 ? 0.562 20.779 -0.366 1.00 89.19 214 ARG A N 1
ATOM 1699 C CA . ARG A 1 214 ? 0.571 21.686 -1.538 1.00 89.19 214 ARG A CA 1
ATOM 1700 C C . ARG A 1 214 ? 0.545 23.183 -1.215 1.00 89.19 214 ARG A C 1
ATOM 1702 O O . ARG A 1 214 ? 1.123 23.964 -1.959 1.00 89.19 214 ARG A O 1
ATOM 1709 N N . GLU A 1 215 ? -0.060 23.559 -0.093 1.00 87.44 215 GLU A N 1
ATOM 1710 C CA . GLU A 1 215 ? -0.163 24.955 0.349 1.00 87.44 215 GLU A CA 1
ATOM 1711 C C . GLU A 1 215 ? 1.089 25.439 1.115 1.00 87.44 215 GLU A C 1
ATOM 1713 O O . GLU A 1 215 ? 1.231 26.629 1.383 1.00 87.44 215 GLU A O 1
ATOM 1718 N N . ASP A 1 216 ? 2.014 24.540 1.478 1.00 88.62 216 ASP A N 1
ATOM 1719 C CA . ASP A 1 216 ? 3.215 24.853 2.262 1.00 88.62 216 ASP A CA 1
ATOM 1720 C C . ASP A 1 216 ? 4.494 24.381 1.553 1.00 88.62 216 ASP A C 1
ATOM 1722 O O . ASP A 1 216 ? 5.016 23.279 1.765 1.00 88.62 216 ASP A O 1
ATOM 1726 N N . HIS A 1 217 ? 5.055 25.280 0.741 1.00 87.44 217 HIS A N 1
ATOM 1727 C CA . HIS A 1 217 ? 6.299 25.043 0.011 1.00 87.44 217 HIS A CA 1
ATOM 1728 C C . HIS A 1 217 ? 7.490 24.692 0.923 1.00 87.44 217 HIS A C 1
ATOM 1730 O O . HIS A 1 217 ? 8.359 23.895 0.544 1.00 87.44 217 HIS A O 1
ATOM 1736 N N . LYS A 1 218 ? 7.545 25.255 2.139 1.00 89.56 218 LYS A N 1
ATOM 1737 C CA . LYS A 1 218 ? 8.624 24.974 3.094 1.00 89.56 218 LYS A CA 1
ATOM 1738 C C . LYS A 1 218 ? 8.535 23.529 3.572 1.00 89.56 218 LYS A C 1
ATOM 1740 O O . LYS A 1 218 ? 9.551 22.832 3.566 1.00 89.56 218 LYS A O 1
ATOM 1745 N N . SER A 1 219 ? 7.338 23.064 3.921 1.00 89.94 219 SER A N 1
ATOM 1746 C CA . SER A 1 219 ? 7.108 21.668 4.305 1.00 89.94 219 SER A CA 1
ATOM 1747 C C . SER A 1 219 ? 7.361 20.694 3.156 1.00 89.94 219 SER A C 1
ATOM 1749 O O . SER A 1 219 ? 7.992 19.662 3.377 1.00 89.94 219 SER A O 1
ATOM 1751 N N . GLN A 1 220 ? 6.978 21.026 1.918 1.00 90.00 220 GLN A N 1
ATOM 1752 C CA . GLN A 1 220 ? 7.313 20.187 0.759 1.00 90.00 220 GLN A CA 1
ATOM 1753 C C . GLN A 1 220 ? 8.829 20.066 0.538 1.00 90.00 220 GLN A C 1
ATOM 1755 O O . GLN A 1 220 ? 9.340 18.976 0.275 1.00 90.00 220 GLN A O 1
ATOM 1760 N N . THR A 1 221 ? 9.566 21.171 0.675 1.00 89.75 221 THR A N 1
ATOM 1761 C CA . THR A 1 221 ? 11.031 21.183 0.528 1.00 89.75 221 THR A CA 1
ATOM 1762 C C . THR A 1 221 ? 11.715 20.412 1.658 1.00 89.75 221 THR A C 1
ATOM 1764 O O . THR A 1 221 ? 12.660 19.654 1.417 1.00 89.75 221 THR A O 1
ATOM 1767 N N . ALA A 1 222 ? 11.224 20.559 2.893 1.00 91.56 222 ALA A N 1
ATOM 1768 C CA . ALA A 1 222 ? 11.702 19.803 4.047 1.00 91.56 222 ALA A CA 1
ATOM 1769 C C . ALA A 1 222 ? 11.438 18.299 3.886 1.00 91.56 222 ALA A C 1
ATOM 1771 O O . ALA A 1 222 ? 12.331 17.494 4.147 1.00 91.56 222 ALA A O 1
ATOM 1772 N N . PHE A 1 223 ? 10.255 17.925 3.390 1.00 93.06 223 PHE A N 1
ATOM 1773 C CA . PHE A 1 223 ? 9.917 16.543 3.064 1.00 93.06 223 PHE A CA 1
ATOM 1774 C C . PHE A 1 223 ? 10.872 15.961 2.017 1.00 93.06 223 PHE A C 1
ATOM 1776 O O . PHE A 1 223 ? 11.483 14.922 2.266 1.00 93.06 223 PHE A O 1
ATOM 1783 N N . PHE A 1 224 ? 11.079 16.652 0.890 1.00 93.19 224 PHE A N 1
ATOM 1784 C CA . PHE A 1 224 ? 12.009 16.192 -0.145 1.00 93.19 224 PHE A CA 1
ATOM 1785 C C . PHE A 1 224 ? 13.443 16.043 0.392 1.00 93.19 224 PHE A C 1
ATOM 1787 O O . PHE A 1 224 ? 14.101 15.033 0.147 1.00 93.19 224 PHE A O 1
ATOM 1794 N N . SER A 1 225 ? 13.916 17.014 1.175 1.00 92.50 225 SER A N 1
ATOM 1795 C CA . SER A 1 225 ? 15.248 16.964 1.795 1.00 92.50 225 SER A CA 1
ATOM 1796 C C . SE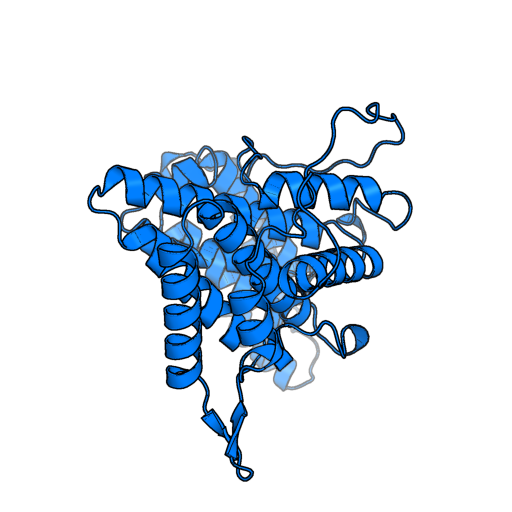R A 1 225 ? 15.382 15.790 2.772 1.00 92.50 225 SER A C 1
ATOM 1798 O O . SER A 1 225 ? 16.416 15.121 2.813 1.00 92.50 225 SER A O 1
ATOM 1800 N N . GLY A 1 226 ? 14.325 15.510 3.540 1.00 93.69 226 GLY A N 1
ATOM 1801 C CA . GLY A 1 226 ? 14.236 14.358 4.436 1.00 93.69 226 GLY A CA 1
ATOM 1802 C C . GLY A 1 226 ? 14.289 13.030 3.684 1.00 93.69 226 GLY A C 1
ATOM 1803 O O . GLY A 1 226 ? 15.092 12.168 4.042 1.00 93.69 226 GLY A O 1
ATOM 1804 N N . LEU A 1 227 ? 13.504 12.899 2.610 1.00 95.44 227 LEU A N 1
ATOM 1805 C CA . LEU A 1 227 ? 13.509 11.740 1.716 1.00 95.44 227 LEU A CA 1
ATOM 1806 C C . LEU A 1 227 ? 14.902 11.500 1.122 1.00 95.44 227 LEU A C 1
ATOM 1808 O O . LEU A 1 227 ? 15.420 10.388 1.201 1.00 95.44 227 LEU A O 1
ATOM 1812 N N . TYR A 1 228 ? 15.532 12.547 0.584 1.00 94.19 228 TYR A N 1
ATOM 1813 C CA . TYR A 1 228 ? 16.880 12.472 0.022 1.00 94.19 228 TYR A CA 1
ATOM 1814 C C . TYR A 1 228 ? 17.901 12.003 1.059 1.00 94.19 228 TYR A C 1
ATOM 1816 O O . TYR A 1 228 ? 18.667 11.078 0.806 1.00 94.19 228 TYR A O 1
ATOM 1824 N N . ARG A 1 229 ? 17.882 12.584 2.263 1.00 94.56 229 ARG A N 1
ATOM 1825 C CA . ARG A 1 229 ? 18.787 12.183 3.346 1.00 94.56 229 ARG A CA 1
ATOM 1826 C C . ARG A 1 229 ? 18.577 10.725 3.764 1.00 94.56 229 ARG A C 1
ATOM 1828 O O . ARG A 1 229 ? 19.553 10.007 3.954 1.00 94.56 229 ARG A O 1
ATOM 1835 N N . LEU A 1 230 ? 17.326 10.285 3.911 1.00 95.56 230 LEU A N 1
ATOM 1836 C CA . LEU A 1 230 ? 17.009 8.896 4.255 1.00 95.56 230 LEU A CA 1
ATOM 1837 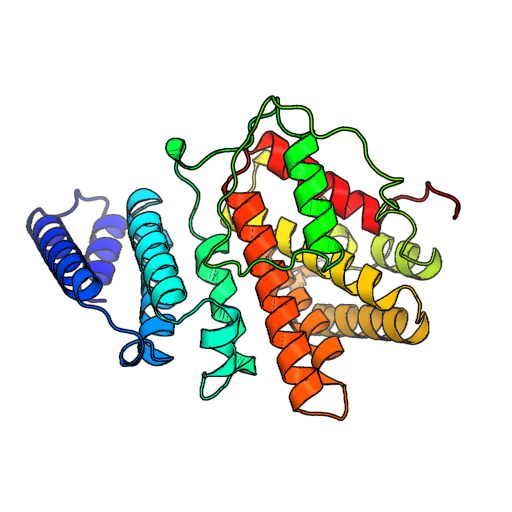C C . LEU A 1 230 ? 17.489 7.929 3.172 1.00 95.56 230 LEU A C 1
ATOM 1839 O O . LEU A 1 230 ? 18.075 6.901 3.503 1.00 95.56 230 LEU A O 1
ATOM 1843 N N . PHE A 1 231 ? 17.302 8.284 1.899 1.00 95.25 231 PHE A N 1
ATOM 1844 C CA . PHE A 1 231 ? 17.814 7.509 0.776 1.00 95.25 231 PHE A CA 1
ATOM 1845 C C . PHE A 1 231 ? 19.339 7.376 0.841 1.00 95.25 231 PHE A C 1
ATOM 1847 O O . PHE A 1 231 ? 19.852 6.262 0.849 1.00 95.25 231 PHE A O 1
ATOM 1854 N N . MET A 1 232 ? 20.061 8.493 0.972 1.00 93.56 232 MET A N 1
ATOM 1855 C CA . MET A 1 232 ? 21.529 8.501 1.029 1.00 93.56 232 MET A CA 1
ATOM 1856 C C . MET A 1 232 ? 22.087 7.700 2.212 1.00 93.56 232 MET A C 1
ATOM 1858 O O . MET A 1 232 ? 23.154 7.109 2.101 1.00 93.56 232 MET A O 1
ATOM 1862 N N . ASN A 1 233 ? 21.359 7.653 3.331 1.00 93.31 233 ASN A N 1
ATOM 1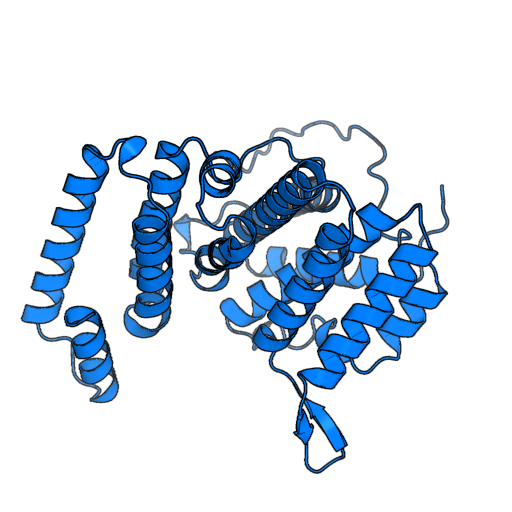863 C CA . ASN A 1 233 ? 21.749 6.876 4.509 1.00 93.31 233 ASN A CA 1
ATOM 1864 C C . ASN A 1 233 ? 21.401 5.381 4.406 1.00 93.31 233 ASN A C 1
ATOM 1866 O O . ASN A 1 233 ? 21.880 4.599 5.225 1.00 93.31 233 ASN A O 1
ATOM 1870 N N . SER A 1 234 ? 20.542 4.994 3.460 1.00 92.50 234 SER A N 1
ATOM 1871 C CA . SER A 1 234 ? 20.037 3.618 3.322 1.00 92.50 234 SER A CA 1
ATOM 1872 C C . SER A 1 234 ? 20.591 2.899 2.092 1.00 92.50 234 SER A C 1
ATOM 1874 O O . SER A 1 234 ? 20.658 1.672 2.080 1.00 92.50 234 SER A O 1
ATOM 1876 N N . ALA A 1 235 ? 20.961 3.643 1.052 1.00 91.00 235 ALA A N 1
ATOM 1877 C CA . ALA A 1 235 ? 21.524 3.103 -0.175 1.00 91.00 235 ALA A CA 1
ATOM 1878 C C . ALA A 1 235 ? 23.009 2.750 -0.004 1.00 91.00 235 ALA A C 1
ATOM 1880 O O . ALA A 1 235 ? 23.740 3.382 0.759 1.00 91.00 235 ALA A O 1
ATOM 1881 N N . THR A 1 236 ? 23.472 1.758 -0.759 1.00 89.00 236 THR A N 1
ATOM 1882 C CA . THR A 1 236 ? 24.891 1.390 -0.844 1.00 89.00 236 THR A CA 1
ATOM 1883 C C . THR A 1 236 ? 25.456 1.798 -2.196 1.00 89.00 236 THR A C 1
ATOM 1885 O O . THR A 1 236 ? 24.727 1.868 -3.182 1.00 89.00 236 THR A O 1
ATOM 1888 N N . GLN A 1 237 ? 26.752 2.097 -2.269 1.00 88.44 237 GLN A N 1
ATOM 1889 C CA . GLN A 1 237 ? 27.399 2.370 -3.552 1.00 88.44 237 GLN A CA 1
ATOM 1890 C C . GLN A 1 237 ? 27.890 1.075 -4.193 1.00 88.44 237 GLN A C 1
ATOM 1892 O O . GLN A 1 237 ? 28.498 0.232 -3.530 1.00 88.44 237 GLN A O 1
ATOM 1897 N N . ASP A 1 238 ? 27.647 0.931 -5.492 1.00 84.56 238 ASP A N 1
ATOM 1898 C CA . ASP A 1 238 ? 28.280 -0.105 -6.294 1.00 84.56 238 ASP A CA 1
ATOM 1899 C C . ASP A 1 238 ? 29.749 0.236 -6.602 1.00 84.56 238 ASP A C 1
ATOM 1901 O O . ASP A 1 238 ? 30.256 1.317 -6.294 1.00 84.56 238 ASP A O 1
ATOM 1905 N N . GLN A 1 239 ? 30.449 -0.690 -7.259 1.00 84.50 239 GLN A N 1
ATOM 1906 C CA . GLN A 1 239 ? 31.851 -0.499 -7.654 1.00 84.50 239 GLN A CA 1
ATOM 1907 C C . GLN A 1 239 ? 32.059 0.664 -8.643 1.00 84.50 239 GLN A C 1
ATOM 1909 O O . GLN A 1 239 ? 33.188 1.109 -8.831 1.00 84.50 239 GLN A O 1
ATOM 1914 N N . LYS A 1 240 ? 30.991 1.156 -9.282 1.00 86.00 240 LYS A N 1
ATOM 1915 C CA . LYS A 1 240 ? 30.994 2.292 -10.213 1.00 86.00 240 LYS A CA 1
ATOM 1916 C C . LYS A 1 240 ? 30.574 3.602 -9.527 1.00 86.00 240 LYS A C 1
ATOM 1918 O O . LYS A 1 240 ? 30.458 4.619 -10.205 1.00 86.00 240 LYS A O 1
ATOM 1923 N N . GLY A 1 241 ? 30.348 3.590 -8.209 1.00 79.81 241 GLY A N 1
ATOM 1924 C CA . GLY A 1 241 ? 29.920 4.747 -7.418 1.00 79.81 241 GLY A CA 1
ATOM 1925 C C . GLY A 1 241 ? 28.428 5.085 -7.528 1.00 79.81 241 GLY A C 1
ATOM 1926 O O . GLY A 1 241 ? 28.007 6.140 -7.053 1.00 79.81 241 GLY A O 1
ATOM 1927 N N . SER A 1 242 ? 27.621 4.220 -8.144 1.00 83.88 242 SER A N 1
ATOM 1928 C CA . SER A 1 242 ? 26.172 4.393 -8.272 1.00 83.88 242 SER A CA 1
ATOM 1929 C C . SER A 1 242 ? 25.457 3.935 -7.005 1.00 83.88 242 SER A C 1
ATOM 1931 O O . SER A 1 242 ? 25.758 2.872 -6.465 1.00 83.88 242 SER A O 1
ATOM 1933 N N . TRP A 1 243 ? 24.488 4.722 -6.540 1.00 84.19 243 TRP A N 1
ATOM 1934 C CA . TRP A 1 243 ? 23.687 4.391 -5.362 1.00 84.19 243 TRP A CA 1
ATOM 1935 C C . TRP A 1 243 ? 22.618 3.344 -5.691 1.00 84.19 243 TRP A C 1
ATOM 1937 O O . TRP A 1 243 ? 21.738 3.580 -6.521 1.00 84.19 243 TRP A O 1
ATOM 1947 N N . LEU A 1 244 ? 22.681 2.203 -5.008 1.00 85.75 244 LEU A N 1
ATOM 1948 C CA . LEU A 1 244 ? 21.786 1.066 -5.165 1.00 85.75 244 LEU A CA 1
ATOM 1949 C C . LEU A 1 244 ? 20.935 0.841 -3.913 1.00 85.75 244 LEU A C 1
ATOM 1951 O O . LEU A 1 244 ? 21.407 0.880 -2.776 1.00 85.75 244 LEU A O 1
ATOM 1955 N N . LEU A 1 245 ? 19.667 0.553 -4.165 1.00 90.56 245 LEU A N 1
ATOM 1956 C CA . LEU A 1 245 ? 18.648 0.139 -3.217 1.00 90.56 245 LEU A CA 1
ATOM 1957 C C . LEU A 1 245 ? 17.687 -0.792 -3.976 1.00 90.56 245 LEU A C 1
ATOM 1959 O O . LEU A 1 245 ? 17.591 -0.713 -5.199 1.00 90.56 245 LEU A O 1
ATOM 1963 N N . THR A 1 246 ? 16.998 -1.708 -3.298 1.00 90.44 246 THR A N 1
ATOM 1964 C CA . THR A 1 246 ? 15.922 -2.474 -3.955 1.00 90.44 246 THR A CA 1
ATOM 1965 C C . THR A 1 246 ? 14.634 -1.648 -3.992 1.00 90.44 246 THR A C 1
ATOM 1967 O O . THR A 1 246 ? 14.488 -0.717 -3.199 1.00 90.44 246 THR A O 1
ATOM 1970 N N . ASP A 1 247 ? 13.675 -1.996 -4.856 1.00 86.62 247 ASP A N 1
ATOM 1971 C CA . ASP A 1 247 ? 12.349 -1.350 -4.876 1.00 86.62 247 ASP A CA 1
ATOM 1972 C C . ASP A 1 247 ? 11.657 -1.452 -3.504 1.00 86.62 247 ASP A C 1
ATOM 1974 O O . ASP A 1 247 ? 11.066 -0.487 -3.019 1.00 86.62 247 ASP A O 1
ATOM 1978 N N . GLU A 1 248 ? 11.791 -2.596 -2.825 1.00 90.12 248 GLU A N 1
ATOM 1979 C CA . GLU A 1 248 ? 11.265 -2.791 -1.472 1.00 90.12 248 GLU A CA 1
ATOM 1980 C C . GLU A 1 248 ? 12.021 -1.955 -0.425 1.00 90.12 248 GLU A C 1
ATOM 1982 O O . GLU A 1 248 ? 11.423 -1.467 0.535 1.00 90.12 248 GLU A O 1
ATOM 1987 N N . GLY A 1 249 ? 13.333 -1.767 -0.596 1.00 92.56 249 GLY A N 1
ATOM 1988 C CA . GLY A 1 249 ? 14.132 -0.890 0.258 1.00 92.56 249 GLY A CA 1
ATOM 1989 C C . GLY A 1 249 ? 13.744 0.577 0.080 1.00 92.56 249 GLY A C 1
ATOM 1990 O O . GLY A 1 249 ? 13.577 1.300 1.063 1.00 92.56 249 GLY A O 1
ATOM 1991 N N . PHE A 1 250 ? 13.533 1.006 -1.167 1.00 94.62 250 PHE A N 1
ATOM 1992 C CA . PHE A 1 250 ? 13.064 2.351 -1.487 1.00 94.62 250 PHE A CA 1
ATOM 1993 C C . PHE A 1 250 ? 11.673 2.612 -0.908 1.00 94.62 250 PHE A C 1
ATOM 1995 O O . PHE A 1 250 ? 11.443 3.667 -0.317 1.00 94.62 250 PHE A O 1
ATOM 2002 N N . PHE A 1 251 ? 10.781 1.624 -0.975 1.00 95.06 251 PHE A N 1
ATOM 2003 C CA . PHE A 1 251 ? 9.484 1.679 -0.311 1.00 95.06 251 PHE A CA 1
ATOM 2004 C C . PHE A 1 251 ? 9.597 2.016 1.184 1.00 95.06 251 PHE A C 1
ATOM 2006 O O . PHE A 1 251 ? 8.928 2.939 1.652 1.00 95.06 251 PHE A O 1
ATOM 2013 N N . TRP A 1 252 ? 10.478 1.346 1.933 1.00 94.38 252 TRP A N 1
ATOM 2014 C CA . TRP A 1 252 ? 10.657 1.644 3.360 1.00 94.38 252 TRP A CA 1
ATOM 2015 C C . TRP A 1 252 ? 11.239 3.036 3.619 1.00 94.38 252 TRP A C 1
ATOM 2017 O O . TRP A 1 252 ? 10.836 3.697 4.580 1.00 94.38 252 TRP A O 1
ATOM 2027 N N . VAL A 1 253 ? 12.130 3.514 2.746 1.00 96.12 253 VAL A N 1
ATOM 2028 C CA . VAL A 1 253 ? 12.630 4.897 2.783 1.00 96.12 253 VAL A CA 1
ATOM 2029 C C . VAL A 1 253 ? 11.480 5.894 2.613 1.00 96.12 253 VAL A C 1
ATOM 2031 O O . VAL A 1 253 ? 11.378 6.841 3.394 1.00 96.12 253 VAL A O 1
ATOM 2034 N N . VAL A 1 254 ? 10.583 5.666 1.647 1.00 96.19 254 VAL A N 1
ATOM 2035 C CA . VAL A 1 254 ? 9.412 6.525 1.409 1.00 96.19 254 VAL A CA 1
ATOM 2036 C C . VAL A 1 254 ? 8.451 6.495 2.596 1.00 96.19 254 VAL A C 1
ATOM 2038 O O . VAL A 1 254 ? 8.066 7.557 3.081 1.00 96.19 254 VAL A O 1
ATOM 2041 N N . VAL A 1 255 ? 8.111 5.311 3.119 1.00 93.69 255 VAL A N 1
ATOM 2042 C CA . VAL A 1 255 ? 7.251 5.176 4.309 1.00 93.69 255 VAL A CA 1
ATOM 2043 C C . VAL A 1 255 ? 7.818 5.975 5.476 1.00 93.69 255 VAL A C 1
ATOM 2045 O O . VAL A 1 255 ? 7.087 6.740 6.107 1.00 93.69 255 VAL A O 1
ATOM 2048 N N . LYS A 1 256 ? 9.124 5.850 5.741 1.00 92.81 256 LYS A N 1
ATOM 2049 C CA . LYS A 1 256 ? 9.785 6.586 6.820 1.00 92.81 256 LYS A CA 1
ATOM 2050 C C . LYS A 1 256 ? 9.757 8.097 6.584 1.00 92.81 256 LYS A C 1
ATOM 2052 O O . LYS A 1 256 ? 9.423 8.838 7.504 1.00 92.81 256 LYS A O 1
ATOM 2057 N N . ALA A 1 257 ? 10.056 8.549 5.366 1.00 94.12 257 ALA A N 1
ATOM 2058 C CA . ALA A 1 257 ? 10.034 9.969 5.021 1.00 94.12 257 ALA A CA 1
ATOM 2059 C C . ALA A 1 257 ? 8.637 10.579 5.204 1.00 94.12 257 ALA A C 1
ATOM 2061 O O . ALA A 1 257 ? 8.504 11.654 5.786 1.00 94.12 257 ALA A O 1
ATOM 2062 N N . CYS A 1 258 ? 7.593 9.886 4.742 1.00 92.00 258 CYS A N 1
ATOM 2063 C CA . CYS A 1 258 ? 6.211 10.318 4.915 1.00 92.00 258 CYS A CA 1
ATOM 2064 C C . CYS A 1 258 ? 5.811 10.322 6.393 1.00 92.00 258 CYS A C 1
ATOM 2066 O O . CYS A 1 258 ? 5.241 11.299 6.866 1.00 92.00 258 CYS A O 1
ATOM 2068 N N . PHE A 1 259 ? 6.151 9.272 7.142 1.00 86.00 259 PHE A N 1
ATOM 2069 C CA . PHE A 1 259 ? 5.890 9.203 8.579 1.00 86.00 259 PHE A CA 1
ATOM 2070 C C . PHE A 1 259 ? 6.516 10.381 9.335 1.00 86.00 259 PHE A C 1
ATOM 2072 O O . PHE A 1 259 ? 5.837 11.008 10.147 1.00 86.00 259 PHE A O 1
ATOM 2079 N N . ASP A 1 260 ? 7.766 10.737 9.023 1.00 88.25 260 ASP A N 1
ATOM 2080 C CA . ASP A 1 260 ? 8.466 11.847 9.675 1.00 88.25 260 ASP A CA 1
ATOM 2081 C C . ASP A 1 260 ? 7.709 13.179 9.513 1.00 88.25 260 ASP A C 1
ATOM 2083 O O . ASP A 1 260 ? 7.628 13.952 10.470 1.00 88.25 260 ASP A O 1
ATOM 2087 N N . VAL A 1 261 ? 7.068 13.414 8.358 1.00 84.75 261 VAL A N 1
ATOM 2088 C CA . VAL A 1 261 ? 6.195 14.584 8.132 1.00 84.75 261 VAL A CA 1
ATOM 2089 C C . VAL A 1 261 ? 5.033 14.604 9.126 1.00 84.75 261 VAL A C 1
ATOM 2091 O O . VAL A 1 261 ? 4.784 15.629 9.760 1.00 84.75 261 VAL A O 1
ATOM 2094 N N . TYR A 1 262 ? 4.345 13.474 9.307 1.00 74.00 262 TYR A N 1
ATOM 2095 C CA . TYR A 1 262 ? 3.179 13.392 10.191 1.00 74.00 262 TYR A CA 1
ATOM 2096 C C . TYR A 1 262 ? 3.546 13.376 11.680 1.00 74.00 262 TYR A C 1
ATOM 2098 O O . TYR A 1 262 ? 2.720 13.754 12.509 1.00 74.00 262 TYR A O 1
ATOM 2106 N N . THR A 1 263 ? 4.776 12.995 12.043 1.00 71.19 263 THR A N 1
ATOM 2107 C CA . THR A 1 263 ? 5.226 12.966 13.448 1.00 71.19 263 THR A CA 1
ATOM 2108 C C . THR A 1 263 ? 5.841 14.255 13.978 1.00 71.19 263 THR A C 1
ATOM 2110 O O . THR A 1 263 ? 5.988 14.386 15.194 1.00 71.19 263 THR A O 1
ATOM 2113 N N . ASN A 1 264 ? 6.165 15.215 13.110 1.00 69.69 264 ASN A N 1
ATOM 2114 C CA . ASN A 1 264 ? 6.770 16.491 13.510 1.00 69.69 264 ASN A CA 1
ATOM 2115 C C . ASN A 1 264 ? 5.758 17.516 14.068 1.00 69.69 264 ASN A C 1
ATOM 2117 O O . ASN A 1 264 ? 6.124 18.658 14.337 1.00 69.69 264 ASN A O 1
ATOM 2121 N N . MET A 1 265 ? 4.493 17.126 14.266 1.00 68.19 265 MET A N 1
ATOM 2122 C CA . MET A 1 265 ? 3.470 17.974 14.890 1.00 68.19 265 MET A CA 1
ATOM 2123 C C . MET A 1 265 ? 3.546 17.916 16.424 1.00 68.19 265 MET A C 1
ATOM 2125 O O . MET A 1 265 ? 3.873 16.883 17.005 1.00 68.19 265 MET A O 1
ATOM 2129 N N . SER A 1 266 ? 3.245 19.024 17.103 1.00 68.38 266 SER A N 1
ATOM 2130 C CA . SER A 1 266 ? 3.393 19.136 18.563 1.00 68.38 266 SER A CA 1
ATOM 2131 C C . SER A 1 266 ? 2.364 18.318 19.356 1.00 68.38 266 SER A C 1
ATOM 2133 O O . SER A 1 266 ? 2.680 17.825 20.438 1.00 68.38 266 SER A O 1
ATOM 2135 N N . ASP A 1 267 ? 1.156 18.132 18.823 1.00 86.38 267 ASP A N 1
ATOM 2136 C CA . ASP A 1 267 ? 0.054 17.456 19.511 1.00 86.38 267 ASP A CA 1
ATOM 2137 C C . ASP A 1 267 ? 0.047 15.933 19.250 1.00 86.38 267 ASP A C 1
ATOM 2139 O O . ASP A 1 267 ? 0.085 15.468 18.109 1.00 86.38 267 ASP A O 1
ATOM 2143 N N . LYS A 1 268 ? 0.003 15.121 20.317 1.00 85.56 268 LYS A N 1
ATOM 2144 C CA . LYS A 1 268 ? 0.020 13.650 20.221 1.00 85.56 268 LYS A CA 1
ATOM 2145 C C . LYS A 1 268 ? -1.242 13.078 19.566 1.00 85.56 268 LYS A C 1
ATOM 2147 O O . LYS A 1 268 ? -1.115 12.115 18.813 1.00 85.56 268 LYS A O 1
ATOM 2152 N N . GLU A 1 269 ? -2.414 13.634 19.844 1.00 87.81 269 GLU A N 1
ATOM 2153 C CA . GLU A 1 269 ? -3.688 13.163 19.294 1.00 87.81 269 GLU A CA 1
ATOM 2154 C C . GLU A 1 269 ? -3.775 13.476 17.802 1.00 87.81 269 GLU A C 1
ATOM 2156 O O . GLU A 1 269 ? -4.114 12.602 17.003 1.00 87.81 269 GLU A O 1
ATOM 2161 N N . VAL A 1 270 ? -3.354 14.681 17.406 1.00 88.31 270 VAL A N 1
ATOM 2162 C CA . VAL A 1 270 ? -3.284 15.078 15.990 1.00 88.31 270 VAL A CA 1
ATOM 2163 C C . VAL A 1 270 ? -2.307 14.186 15.223 1.00 88.31 270 VAL A C 1
ATOM 2165 O O . VAL A 1 270 ? -2.641 13.688 14.147 1.00 88.31 270 VAL A O 1
ATOM 2168 N N . ARG A 1 271 ? -1.122 13.912 15.788 1.00 88.62 271 ARG A N 1
ATOM 2169 C CA . ARG A 1 271 ? -0.155 12.974 15.189 1.00 88.62 271 ARG A CA 1
ATOM 2170 C C . ARG A 1 271 ? -0.732 11.577 15.010 1.00 88.62 271 ARG A C 1
ATOM 2172 O O . ARG A 1 271 ? -0.539 10.975 13.959 1.00 88.62 271 ARG A O 1
ATOM 2179 N N . LEU A 1 272 ? -1.413 11.055 16.032 1.00 90.06 272 LEU A N 1
ATOM 2180 C CA . LEU A 1 272 ? -2.008 9.723 15.984 1.00 90.06 272 LEU A CA 1
ATOM 2181 C C . LEU A 1 272 ? -3.097 9.642 14.912 1.00 90.06 272 LEU A C 1
ATOM 2183 O O . LEU A 1 272 ? -3.097 8.708 14.114 1.00 90.06 272 LEU A O 1
ATOM 2187 N N . LYS A 1 273 ? -3.982 10.638 14.849 1.00 91.25 273 LYS A N 1
ATOM 2188 C CA . LYS A 1 273 ? -5.012 10.713 13.812 1.00 91.25 273 LYS A CA 1
ATOM 2189 C C . LYS A 1 273 ? -4.391 10.733 12.414 1.00 91.25 273 LYS A C 1
ATOM 2191 O O . LYS A 1 273 ? -4.734 9.899 11.585 1.00 91.25 273 LYS A O 1
ATOM 2196 N N . ASN A 1 274 ? -3.420 11.615 12.184 1.00 89.31 274 ASN A N 1
ATOM 2197 C CA . ASN A 1 274 ? -2.746 11.727 10.891 1.00 89.31 274 ASN A CA 1
ATOM 2198 C C . ASN A 1 274 ? -2.019 10.438 10.491 1.00 89.31 274 ASN A C 1
ATOM 2200 O O . ASN A 1 274 ? -2.021 10.069 9.320 1.00 89.31 274 ASN A O 1
ATOM 2204 N N . TYR A 1 275 ? -1.414 9.745 11.457 1.00 90.31 275 TYR A N 1
ATOM 2205 C CA . TYR A 1 275 ? -0.806 8.435 11.245 1.00 90.31 275 TYR A CA 1
ATOM 2206 C C . TYR A 1 275 ? -1.836 7.388 10.808 1.00 90.31 275 TYR A C 1
ATOM 2208 O O . TYR A 1 275 ? -1.604 6.655 9.848 1.00 90.31 275 TYR A O 1
ATOM 2216 N N . ILE A 1 276 ? -2.969 7.319 11.510 1.00 93.12 276 ILE A N 1
ATOM 2217 C CA . ILE A 1 276 ? -4.047 6.376 11.209 1.00 93.12 276 ILE A CA 1
ATOM 2218 C C . ILE A 1 276 ? -4.624 6.658 9.822 1.00 93.12 276 ILE A C 1
ATOM 2220 O O . ILE A 1 276 ? -4.799 5.725 9.041 1.00 93.12 276 ILE A O 1
ATOM 2224 N N . ASP A 1 277 ? -4.870 7.926 9.494 1.00 91.75 277 ASP A N 1
ATOM 2225 C CA . ASP A 1 277 ? -5.389 8.330 8.187 1.00 91.75 277 ASP A CA 1
ATOM 2226 C C . ASP A 1 277 ? -4.381 8.025 7.071 1.00 91.75 277 ASP A C 1
ATOM 2228 O O . ASP A 1 277 ? -4.750 7.451 6.051 1.00 91.75 277 ASP A O 1
ATOM 2232 N N . PHE A 1 278 ? -3.089 8.295 7.293 1.00 92.00 278 PHE A N 1
ATOM 2233 C CA . PHE A 1 278 ? -2.015 7.898 6.380 1.00 92.00 278 PHE A CA 1
ATOM 2234 C C . PHE A 1 278 ? -2.009 6.387 6.114 1.00 92.00 278 PHE A C 1
ATOM 2236 O O . PHE A 1 278 ? -1.961 5.954 4.961 1.00 92.00 278 PHE A O 1
ATOM 2243 N N . LEU A 1 279 ? -2.061 5.579 7.176 1.00 94.25 279 LEU A N 1
ATOM 2244 C CA . LEU A 1 279 ? -2.044 4.124 7.065 1.00 94.25 279 LEU A CA 1
ATOM 2245 C C . LEU A 1 279 ? -3.313 3.612 6.370 1.00 94.25 279 LEU A C 1
ATOM 2247 O O . LEU A 1 279 ? -3.235 2.716 5.532 1.00 94.25 279 LEU A O 1
ATOM 2251 N N . ALA A 1 280 ? -4.471 4.204 6.666 1.00 95.44 280 ALA A N 1
ATOM 2252 C CA . ALA A 1 280 ? -5.736 3.843 6.045 1.00 95.44 280 ALA A CA 1
ATOM 2253 C C . ALA A 1 280 ? -5.775 4.175 4.544 1.00 95.44 280 ALA A C 1
ATOM 2255 O O . ALA A 1 280 ? -6.202 3.334 3.748 1.00 95.44 280 ALA A O 1
ATOM 2256 N N . ASP A 1 281 ? -5.283 5.348 4.138 1.00 95.44 281 ASP A N 1
ATOM 2257 C CA . ASP A 1 281 ? -5.159 5.728 2.726 1.00 95.44 281 ASP A CA 1
ATOM 2258 C C . ASP A 1 281 ? -4.227 4.757 1.985 1.00 95.44 281 ASP A C 1
ATOM 2260 O O . ASP A 1 281 ? -4.566 4.246 0.915 1.00 95.44 281 ASP A O 1
ATOM 2264 N N . ALA A 1 282 ? -3.078 4.431 2.587 1.00 96.50 282 ALA A N 1
ATOM 2265 C CA . ALA A 1 282 ? -2.103 3.508 2.017 1.00 96.50 282 ALA A CA 1
ATOM 2266 C C . ALA A 1 282 ? -2.662 2.083 1.851 1.00 96.50 282 ALA A C 1
ATOM 2268 O O . ALA A 1 282 ? -2.505 1.475 0.789 1.00 96.50 282 ALA A O 1
ATOM 2269 N N . VAL A 1 283 ? -3.364 1.556 2.863 1.00 97.50 283 VAL A N 1
ATOM 2270 C CA . VAL A 1 283 ? -4.034 0.248 2.768 1.00 97.50 283 VAL A CA 1
ATOM 2271 C C . VAL A 1 283 ? -5.146 0.281 1.718 1.00 97.50 283 VAL A C 1
ATOM 2273 O O . VAL A 1 283 ? -5.254 -0.651 0.925 1.00 97.50 283 VAL A O 1
ATOM 2276 N N . SER A 1 284 ? -5.939 1.354 1.651 1.00 97.62 284 SER A N 1
ATOM 2277 C CA . SER A 1 284 ? -6.991 1.505 0.633 1.00 97.62 284 SER A CA 1
ATOM 2278 C C . SER A 1 284 ? -6.415 1.484 -0.784 1.00 97.62 284 SER A C 1
ATOM 2280 O O . SER A 1 284 ? -6.936 0.784 -1.653 1.00 97.62 284 SER A O 1
ATOM 2282 N N . ALA A 1 285 ? -5.307 2.197 -1.010 1.00 97.88 285 ALA A N 1
ATOM 2283 C CA . ALA A 1 285 ? -4.614 2.224 -2.294 1.00 97.88 285 ALA A CA 1
ATOM 2284 C C . ALA A 1 285 ? -4.043 0.848 -2.671 1.00 97.88 285 ALA A C 1
ATOM 2286 O O . ALA A 1 285 ? -4.188 0.415 -3.813 1.00 97.88 285 ALA A O 1
ATOM 2287 N N . LEU A 1 286 ? -3.446 0.125 -1.717 1.00 97.81 286 LEU A N 1
ATOM 2288 C CA . LEU A 1 286 ? -2.967 -1.241 -1.944 1.00 97.81 286 LEU A CA 1
ATOM 2289 C C . LEU A 1 286 ? -4.114 -2.218 -2.230 1.00 97.81 286 LEU A C 1
ATOM 2291 O O . LEU A 1 286 ? -3.980 -3.077 -3.101 1.00 97.81 286 LEU A O 1
ATOM 2295 N N . LYS A 1 287 ? -5.258 -2.080 -1.550 1.00 97.12 287 LYS A N 1
ATOM 2296 C CA . LYS A 1 287 ? -6.456 -2.875 -1.853 1.00 97.12 287 LYS A CA 1
ATOM 2297 C C . LYS A 1 287 ? -6.952 -2.602 -3.270 1.00 97.12 287 LYS A C 1
ATOM 2299 O O . LYS A 1 287 ? -7.231 -3.562 -3.983 1.00 97.12 287 LYS A O 1
ATOM 2304 N N . LEU A 1 288 ? -7.011 -1.333 -3.687 1.00 97.31 288 LEU A N 1
ATOM 2305 C CA . LEU A 1 288 ? -7.373 -0.952 -5.055 1.00 97.31 288 LEU A CA 1
ATOM 2306 C C . LEU A 1 288 ? -6.414 -1.587 -6.067 1.00 97.31 288 LEU A C 1
ATOM 2308 O O . LEU A 1 288 ? -6.853 -2.259 -6.994 1.00 97.31 288 LEU A O 1
ATOM 2312 N N . PHE A 1 289 ? -5.107 -1.435 -5.854 1.00 97.62 289 PHE A N 1
ATOM 2313 C CA . PHE A 1 289 ? -4.077 -2.026 -6.706 1.00 97.62 289 PHE A CA 1
ATOM 2314 C C . PHE A 1 289 ? -4.201 -3.550 -6.812 1.00 97.62 289 PHE A C 1
ATOM 2316 O O . PHE A 1 289 ? -4.013 -4.138 -7.874 1.00 97.62 289 PHE A O 1
ATOM 2323 N N . ARG A 1 290 ? -4.547 -4.215 -5.709 1.00 96.12 290 ARG A N 1
ATOM 2324 C CA . ARG A 1 290 ? -4.722 -5.664 -5.683 1.00 96.12 290 ARG A CA 1
ATOM 2325 C C . ARG A 1 290 ? -5.930 -6.114 -6.517 1.00 96.12 290 ARG A C 1
ATOM 2327 O O . ARG A 1 290 ? -5.843 -7.136 -7.190 1.00 96.12 290 ARG A O 1
ATOM 2334 N N . VAL A 1 291 ? -7.037 -5.373 -6.511 1.00 95.81 291 VAL A N 1
ATOM 2335 C CA . VAL A 1 291 ? -8.252 -5.750 -7.264 1.00 95.81 291 VAL A CA 1
ATOM 2336 C C . VAL A 1 291 ? -8.247 -5.298 -8.731 1.00 95.81 291 VAL A C 1
ATOM 2338 O O . VAL A 1 291 ? -9.217 -5.540 -9.443 1.00 95.81 291 VAL A O 1
ATOM 2341 N N . THR A 1 292 ? -7.196 -4.635 -9.213 1.00 96.62 292 THR A N 1
ATOM 2342 C CA . THR A 1 292 ? -7.082 -4.200 -10.616 1.00 96.62 292 THR A CA 1
ATOM 2343 C C . THR A 1 292 ? -6.263 -5.189 -11.442 1.00 96.62 292 THR A C 1
ATOM 2345 O O . THR A 1 292 ? -5.355 -5.835 -10.922 1.00 96.62 292 THR A O 1
ATOM 2348 N N . HIS A 1 293 ? -6.566 -5.327 -12.735 1.00 95.31 293 HIS A N 1
ATOM 2349 C CA . HIS A 1 293 ? -5.736 -6.102 -13.666 1.00 95.31 293 HIS A CA 1
ATOM 2350 C C . HIS A 1 293 ? -4.360 -5.452 -13.881 1.00 95.31 293 HIS A C 1
ATOM 2352 O O . HIS A 1 293 ? -4.195 -4.247 -13.704 1.00 95.31 293 HIS A O 1
ATOM 2358 N N . ASP A 1 294 ? -3.362 -6.237 -14.301 1.00 95.56 294 ASP A N 1
ATOM 2359 C CA . ASP A 1 294 ? -1.969 -5.769 -14.383 1.00 95.56 294 ASP A CA 1
ATOM 2360 C C . ASP A 1 294 ? -1.771 -4.567 -15.324 1.00 95.56 294 ASP A C 1
ATOM 2362 O O . ASP A 1 294 ? -1.034 -3.637 -14.993 1.00 95.56 294 ASP A O 1
ATOM 2366 N N . ASN A 1 295 ? -2.507 -4.520 -16.438 1.00 95.50 295 ASN A N 1
ATOM 2367 C CA . ASN A 1 295 ? -2.498 -3.367 -17.341 1.00 95.50 295 ASN A CA 1
ATOM 2368 C C . ASN A 1 295 ? -3.037 -2.100 -16.657 1.00 95.50 295 ASN A C 1
ATOM 2370 O O . ASN A 1 295 ? -2.418 -1.040 -16.754 1.00 95.50 295 ASN A O 1
ATOM 2374 N N . VAL A 1 296 ? -4.117 -2.211 -15.880 1.00 96.19 296 VAL A N 1
ATOM 2375 C CA . VAL A 1 296 ? -4.681 -1.091 -15.106 1.00 96.19 296 VAL A CA 1
ATOM 2376 C C . VAL A 1 296 ? -3.729 -0.672 -13.979 1.00 96.19 296 VAL A C 1
ATOM 2378 O O . VAL A 1 296 ? -3.488 0.517 -13.788 1.00 96.19 296 VAL A O 1
ATOM 2381 N N . ARG A 1 297 ? -3.086 -1.621 -13.283 1.00 97.06 297 ARG A N 1
ATOM 2382 C CA . ARG A 1 297 ? -2.029 -1.332 -12.290 1.00 97.06 297 ARG A CA 1
ATOM 2383 C C . ARG A 1 297 ? -0.891 -0.515 -12.890 1.00 97.06 297 ARG A C 1
ATOM 2385 O O . ARG A 1 297 ? -0.448 0.469 -12.294 1.00 97.06 297 ARG A O 1
ATOM 2392 N N . LYS A 1 298 ? -0.426 -0.901 -14.080 1.00 97.12 298 LYS A N 1
ATOM 2393 C CA . LYS A 1 298 ? 0.605 -0.174 -14.826 1.00 97.12 298 LYS A CA 1
ATOM 2394 C C . LYS A 1 298 ? 0.150 1.245 -15.157 1.00 97.12 298 LYS A C 1
ATOM 2396 O O . LYS A 1 298 ? 0.911 2.185 -14.941 1.00 97.12 298 LYS A O 1
ATOM 2401 N N . ARG A 1 299 ? -1.093 1.424 -15.620 1.00 96.19 299 ARG A N 1
ATOM 2402 C CA . ARG A 1 299 ? -1.689 2.741 -15.923 1.00 96.19 299 ARG A CA 1
ATOM 2403 C C . ARG A 1 299 ? -1.796 3.633 -14.690 1.00 96.19 299 ARG A C 1
ATOM 2405 O O . ARG A 1 299 ? -1.325 4.769 -14.728 1.00 96.19 299 ARG A O 1
ATOM 2412 N N . MET A 1 300 ? -2.295 3.099 -13.577 1.00 96.88 300 MET A N 1
ATOM 2413 C CA . MET A 1 300 ? -2.327 3.787 -12.284 1.00 96.88 300 MET A CA 1
ATOM 2414 C C . MET A 1 300 ? -0.925 4.233 -11.846 1.00 96.88 300 MET A C 1
ATOM 2416 O O . MET A 1 300 ? -0.726 5.373 -11.429 1.00 96.88 300 MET A O 1
ATOM 2420 N N . THR A 1 301 ? 0.066 3.351 -11.984 1.00 96.81 301 THR A N 1
ATOM 2421 C CA . THR A 1 301 ? 1.460 3.621 -11.598 1.00 96.81 301 THR A CA 1
ATOM 2422 C C . THR A 1 301 ? 2.088 4.693 -12.498 1.00 96.81 301 THR A C 1
ATOM 2424 O O . THR A 1 301 ? 2.726 5.623 -12.005 1.00 96.81 301 THR A O 1
ATOM 2427 N N . LEU A 1 302 ? 1.848 4.625 -13.812 1.00 95.06 302 LEU A N 1
ATOM 2428 C CA . LEU A 1 302 ? 2.262 5.646 -14.781 1.00 95.06 302 LEU A CA 1
ATOM 2429 C C . LEU A 1 302 ? 1.643 7.009 -14.477 1.00 95.06 302 LEU A C 1
ATOM 2431 O O . LEU A 1 302 ? 2.339 8.021 -14.542 1.00 95.06 302 LEU A O 1
ATOM 2435 N N . TYR A 1 303 ? 0.363 7.046 -14.118 1.00 93.69 303 TYR A N 1
ATOM 2436 C CA . TYR A 1 303 ? -0.304 8.283 -13.731 1.00 93.69 303 TYR A CA 1
ATOM 2437 C C . TYR A 1 303 ? 0.325 8.907 -12.478 1.00 93.69 303 TYR A C 1
ATOM 2439 O O . TYR A 1 303 ? 0.615 10.103 -12.478 1.00 93.69 303 TYR A O 1
ATOM 2447 N N . LEU A 1 304 ? 0.603 8.117 -11.435 1.00 94.94 304 LEU A N 1
ATOM 2448 C CA . LEU A 1 304 ? 1.273 8.616 -10.228 1.00 94.94 304 LEU A CA 1
ATOM 2449 C C . LEU A 1 304 ? 2.680 9.145 -10.539 1.00 94.94 304 LEU A C 1
ATOM 2451 O O . LEU A 1 304 ? 3.045 10.230 -10.089 1.00 94.94 304 LEU A O 1
ATOM 2455 N N . HIS A 1 305 ? 3.442 8.436 -11.377 1.00 93.50 305 HIS A N 1
ATOM 2456 C CA . HIS A 1 305 ? 4.732 8.916 -11.873 1.00 93.50 305 HIS A CA 1
ATOM 2457 C C . HIS A 1 305 ? 4.593 10.260 -12.608 1.00 93.50 305 HIS A C 1
ATOM 2459 O O . HIS A 1 305 ? 5.361 11.188 -12.352 1.00 93.50 305 HIS A O 1
ATOM 2465 N N . GLN A 1 306 ? 3.590 10.408 -13.479 1.00 91.06 306 GLN A N 1
ATOM 2466 C CA . GLN A 1 306 ? 3.317 11.663 -14.185 1.00 91.06 306 GLN A CA 1
ATOM 2467 C C . GLN A 1 306 ? 2.931 12.801 -13.234 1.00 91.06 306 GLN A C 1
ATOM 2469 O O . GLN A 1 306 ? 3.328 13.934 -13.480 1.00 91.06 306 GLN A O 1
ATOM 2474 N N . CYS A 1 307 ? 2.222 12.531 -12.136 1.00 90.50 307 CYS A N 1
ATOM 2475 C CA . CYS A 1 307 ? 1.916 13.558 -11.132 1.00 90.50 307 CYS A CA 1
ATOM 2476 C C . CYS A 1 307 ? 3.192 14.137 -10.497 1.00 90.50 307 CYS A C 1
ATOM 2478 O O . CYS A 1 307 ? 3.246 15.326 -10.191 1.00 90.50 307 CYS A O 1
ATOM 2480 N N . LEU A 1 308 ? 4.237 13.316 -10.346 1.00 90.25 308 LEU A N 1
ATOM 2481 C CA . LEU A 1 308 ? 5.524 13.734 -9.783 1.00 90.25 308 LEU A CA 1
ATOM 2482 C C . LEU A 1 308 ? 6.466 14.386 -10.804 1.00 90.25 308 LEU A C 1
ATOM 2484 O O . LEU A 1 308 ? 7.368 15.116 -10.398 1.00 90.25 308 LEU A O 1
ATOM 2488 N N . THR A 1 309 ? 6.298 14.111 -12.103 1.00 86.81 309 THR A N 1
ATOM 2489 C CA . THR A 1 309 ? 7.314 14.408 -13.134 1.00 86.81 309 THR A CA 1
ATOM 2490 C C . THR A 1 309 ? 6.836 15.271 -14.298 1.00 86.81 309 THR A C 1
ATOM 2492 O O . THR A 1 309 ? 7.664 15.929 -14.923 1.00 86.81 309 THR A O 1
ATOM 2495 N N . SER A 1 310 ? 5.535 15.300 -14.601 1.00 81.12 310 SER A N 1
ATOM 2496 C CA . SER A 1 310 ? 5.005 15.996 -15.778 1.00 81.12 310 SER A CA 1
ATOM 2497 C C . SER A 1 310 ? 5.122 17.511 -15.636 1.00 81.12 310 SER A C 1
ATOM 2499 O O . SER A 1 310 ? 4.810 18.077 -14.588 1.00 81.12 310 SER A O 1
ATOM 2501 N N . GLU A 1 311 ? 5.550 18.178 -16.709 1.00 64.88 311 GLU A N 1
ATOM 2502 C CA . GLU A 1 311 ? 5.614 19.640 -16.778 1.00 64.88 311 GLU A CA 1
ATOM 2503 C C . GLU A 1 311 ? 4.267 20.297 -17.106 1.00 64.88 311 GLU A C 1
ATOM 2505 O O . GLU A 1 311 ? 4.075 21.470 -16.790 1.00 64.88 311 GLU A O 1
ATOM 2510 N N . ASN A 1 312 ? 3.319 19.527 -17.649 1.00 48.62 312 ASN A N 1
ATOM 2511 C CA . ASN A 1 312 ? 2.043 20.029 -18.148 1.00 48.62 312 ASN A CA 1
ATOM 2512 C C . ASN A 1 312 ? 0.940 19.957 -17.088 1.00 48.62 312 ASN A C 1
ATOM 2514 O O . ASN A 1 312 ? 0.390 18.884 -16.843 1.00 48.62 312 ASN A O 1
ATOM 2518 N N . GLU A 1 313 ? 0.656 21.104 -16.474 1.00 50.16 313 GLU A N 1
ATOM 2519 C CA . GLU A 1 313 ? -0.667 21.751 -16.394 1.00 50.16 313 GLU A CA 1
ATOM 2520 C C . GLU A 1 313 ? -0.481 23.079 -15.634 1.00 50.16 313 GLU A C 1
ATOM 2522 O O . GLU A 1 313 ? 0.115 23.117 -14.554 1.00 50.16 313 GLU A O 1
ATOM 2527 N N . ALA A 1 314 ? -0.897 24.183 -16.261 1.00 33.22 314 ALA A N 1
ATOM 2528 C CA . ALA A 1 314 ? -1.019 25.478 -15.602 1.00 33.22 314 ALA A CA 1
ATOM 2529 C C . ALA A 1 314 ? -2.106 25.377 -14.514 1.00 33.22 314 ALA A C 1
ATOM 2531 O O . ALA A 1 314 ? -3.027 24.577 -14.676 1.00 33.22 314 ALA A O 1
ATOM 2532 N N . PRO A 1 315 ? -2.007 26.136 -13.412 1.00 37.00 315 PRO A N 1
ATOM 2533 C CA . PRO A 1 315 ? -3.098 26.205 -12.452 1.00 37.00 315 PRO A CA 1
ATOM 2534 C C . PRO A 1 315 ? -4.313 26.848 -13.134 1.00 37.00 315 PRO A C 1
ATOM 2536 O O . PRO A 1 315 ? -4.203 27.977 -13.616 1.00 37.00 315 PRO A O 1
ATOM 2539 N N . ASP A 1 316 ? -5.426 26.117 -13.183 1.00 34.41 316 ASP A N 1
ATOM 2540 C CA . ASP A 1 316 ? -6.768 26.707 -13.255 1.00 34.41 316 ASP A CA 1
ATOM 2541 C C . ASP A 1 316 ? -7.184 27.161 -11.847 1.00 34.41 316 ASP A C 1
ATOM 2543 O O . ASP A 1 316 ? -7.012 26.364 -10.891 1.00 34.41 316 ASP A O 1
#

Mean predicted aligned error: 7.28 Å

Radius of gyration: 20.59 Å; Cα contacts (8 Å, |Δi|>4): 346; chains: 1; bounding box: 56×63×42 Å